Protein AF-A0A660QWW9-F1 (afdb_monomer)

pLDDT: mean 91.79, std 6.7, range [55.28, 98.75]

Sequence (348 aa):
MDPKKLPIYELRAELTEALETESRLIIEAPTGSGKSTQVPQIVLDCGVAGPGEVVVLQPRRLAARLLAKRVAFERGEPLGGEVGYQVRMESHVSKKTQIRYVTEGILLRQFLSDPELRGISTIIFDEFHERHIYGDITLARALRLQQTRPDLKIIVMSATLDAGPLRDYLAPCRELKSEGRMFPVDINYAPKRIDFRHHPVWEAAADAFEKSIESGAEGDVLVFMPGGYEISRTVEAIRARKCARAFAVMPLHGELSARDQDAAVGECEQRKVVVATNVAETSITIDGIRIVIDSGLARIARYDPNRGIDTLLVERVSRASADQRTGRAGRTAPGTCHRLWTEQEHVA

Radius of gyration: 20.84 Å; Cα contacts (8 Å, |Δi|>4): 696; chains: 1; bounding box: 52×52×55 Å

Solvent-accessible surface area (backbone atoms only — not comparable to full-atom values): 18621 Å² total; per-residue (Å²): 132,66,73,81,75,30,43,42,48,76,44,48,65,61,53,50,57,44,50,72,79,43,45,28,37,37,40,36,35,35,86,85,15,40,57,86,54,47,50,65,50,53,51,58,74,65,47,70,49,53,98,31,25,39,35,34,35,24,84,44,63,68,33,23,50,52,40,21,49,49,42,10,56,76,71,75,43,59,70,22,34,48,22,9,28,38,45,95,98,46,75,40,64,44,98,60,38,40,38,37,24,23,22,36,75,50,53,48,51,46,43,74,76,37,72,80,46,81,64,52,12,32,44,32,37,41,62,54,76,73,69,47,70,57,52,55,52,43,50,56,51,50,61,57,41,31,76,83,34,69,76,41,32,39,36,42,30,25,60,60,89,83,47,63,73,57,48,67,72,49,57,79,57,50,79,45,78,37,79,47,78,68,37,63,54,51,77,41,55,29,96,55,80,69,56,52,89,83,50,39,67,31,54,55,50,26,53,50,50,52,51,45,50,75,73,65,60,65,68,15,36,39,33,40,30,46,42,71,70,52,29,53,51,24,54,52,44,34,62,70,38,80,76,37,79,66,39,52,75,35,63,37,58,91,85,53,53,74,66,50,46,46,58,52,44,47,90,64,97,51,44,40,34,35,31,21,26,72,72,62,47,53,85,53,79,56,82,59,27,16,31,25,38,35,60,54,44,31,59,44,83,40,78,39,82,91,78,74,44,80,41,77,42,82,41,74,57,52,71,70,54,53,51,45,43,40,49,53,5,6,60,84,42,68,21,32,25,39,36,60,41,24,62,68,70,70,77,102

Foldseek 3Di:
DQLCPQLCVVCLVVLLVQLQPDQEEEEAAAFLSCCLQVVLVSVVVSCSLPQAAEEEEDQDPLLLQVSQCVNCVNVVHDEQACGYEDEVPDTRHDPRHRYYYYYLVVLVVVCVVPVLNPRHREYEYPQCVVVDPSSVVSVVSQLVSCVVVVRRHYYYYHHDPPCPVVPVVRPPYYYHYGYGDFAAAAEAEDPDFDDCVVQNLLLLLLVVVLVCVVVVHFWAEEEEDADDVSLVSNLVNNVPDPVCVQEDEAEAEDPDDSVSNCVLQDDDPGHYYYYYYCSPLHSGARPGAQEYEYAQWYFDWDQDPVVRDIDTDIDGDALVSVVSSSSNNGSPYHHYYYYHHHPVVSVD

Structure (mmCIF, N/CA/C/O backbone):
data_AF-A0A660QWW9-F1
#
_entry.id   AF-A0A660QWW9-F1
#
loop_
_atom_site.group_PDB
_atom_site.id
_atom_site.type_symbol
_atom_site.label_atom_id
_atom_site.label_alt_id
_atom_site.label_comp_id
_atom_site.label_asym_id
_atom_site.label_entity_id
_atom_site.label_seq_id
_atom_site.pdbx_PDB_ins_code
_atom_site.Cartn_x
_atom_site.Cartn_y
_atom_site.Cartn_z
_atom_site.occupancy
_atom_site.B_iso_or_equiv
_atom_site.auth_seq_id
_atom_site.auth_comp_id
_atom_site.auth_asym_id
_atom_site.auth_atom_id
_atom_site.pdbx_PDB_model_num
ATOM 1 N N . MET A 1 1 ? -3.306 16.025 -4.663 1.00 59.47 1 MET A N 1
ATOM 2 C CA . MET A 1 1 ? -4.653 15.648 -5.149 1.00 59.47 1 MET A CA 1
ATOM 3 C C . MET A 1 1 ? -5.679 16.021 -4.083 1.00 59.47 1 MET A C 1
ATOM 5 O O . MET A 1 1 ? -5.361 15.881 -2.909 1.00 59.47 1 MET A O 1
ATOM 9 N N . ASP A 1 2 ? -6.841 16.547 -4.479 1.00 75.00 2 ASP A N 1
ATOM 10 C CA . ASP A 1 2 ? -7.954 16.866 -3.568 1.00 75.00 2 ASP A CA 1
ATOM 11 C C . ASP A 1 2 ? -8.563 15.557 -3.022 1.00 75.00 2 ASP A C 1
ATOM 13 O O . ASP A 1 2 ? -9.009 14.746 -3.841 1.00 75.00 2 ASP A O 1
ATOM 17 N N . PRO A 1 3 ? -8.581 15.322 -1.692 1.00 77.25 3 PRO A N 1
ATOM 18 C CA . PRO A 1 3 ? -9.119 14.096 -1.096 1.00 77.25 3 PRO A CA 1
ATOM 19 C C . PRO A 1 3 ? -10.562 13.784 -1.518 1.00 77.25 3 PRO A C 1
ATOM 21 O O . PRO A 1 3 ? -10.928 12.618 -1.645 1.00 77.25 3 PRO A O 1
ATOM 24 N N . LYS A 1 4 ? -11.359 14.814 -1.839 1.00 79.31 4 LYS A N 1
ATOM 25 C CA . LYS A 1 4 ? -12.754 14.664 -2.288 1.00 79.31 4 LYS A CA 1
ATOM 26 C C . LYS A 1 4 ? -12.899 14.068 -3.688 1.00 79.31 4 LYS A C 1
ATOM 28 O O . LYS A 1 4 ? -13.994 13.672 -4.068 1.00 79.31 4 LYS A O 1
ATOM 33 N N . LYS A 1 5 ? -11.817 14.029 -4.471 1.00 82.69 5 LYS A N 1
ATOM 34 C CA . LYS A 1 5 ? -11.799 13.446 -5.823 1.00 82.69 5 LYS A CA 1
ATOM 35 C C . LYS A 1 5 ? -11.414 11.967 -5.831 1.00 82.69 5 LYS A C 1
ATOM 37 O O . LYS A 1 5 ? -11.389 11.361 -6.900 1.00 82.69 5 LYS A O 1
ATOM 42 N N . LEU A 1 6 ? -11.067 11.401 -4.674 1.00 83.31 6 LEU A N 1
ATOM 43 C CA . LEU A 1 6 ? -10.732 9.987 -4.558 1.00 83.31 6 LEU A CA 1
ATOM 44 C C . LEU A 1 6 ? -12.009 9.134 -4.664 1.00 83.31 6 LEU A C 1
ATOM 46 O O . LEU A 1 6 ? -13.009 9.502 -4.048 1.00 83.31 6 LEU A O 1
ATOM 50 N N . PRO A 1 7 ? -11.984 7.987 -5.374 1.00 84.69 7 PRO A N 1
ATOM 51 C CA . PRO A 1 7 ? -13.167 7.140 -5.565 1.00 84.69 7 PRO A CA 1
ATOM 52 C C . PRO A 1 7 ? -13.867 6.740 -4.265 1.00 84.69 7 PRO A C 1
ATOM 54 O O . PRO A 1 7 ? -15.090 6.718 -4.194 1.00 84.69 7 PRO A O 1
ATOM 57 N N . ILE A 1 8 ? -13.104 6.490 -3.196 1.00 88.88 8 ILE A N 1
ATOM 58 C CA . ILE A 1 8 ? -13.685 6.097 -1.909 1.00 88.88 8 ILE A CA 1
ATOM 59 C C . ILE A 1 8 ? -14.550 7.200 -1.280 1.00 88.88 8 ILE A C 1
ATOM 61 O O . ILE A 1 8 ? -15.403 6.914 -0.447 1.00 88.88 8 ILE A O 1
ATOM 65 N N . TYR A 1 9 ? -14.337 8.465 -1.654 1.00 87.56 9 TYR A N 1
ATOM 66 C CA . TYR A 1 9 ? -15.093 9.582 -1.097 1.00 87.56 9 TYR A CA 1
ATOM 67 C C . TYR A 1 9 ? -16.559 9.559 -1.547 1.00 87.56 9 TYR A C 1
ATOM 69 O O . TYR A 1 9 ? -17.425 10.066 -0.836 1.00 87.56 9 TYR A O 1
ATOM 77 N N . GLU A 1 10 ? -16.853 8.916 -2.683 1.00 88.56 10 GLU A N 1
ATOM 78 C CA . GLU A 1 10 ? -18.219 8.686 -3.168 1.00 88.56 10 GLU A CA 1
ATOM 79 C C . GLU A 1 10 ? -19.025 7.824 -2.174 1.00 88.56 10 GLU A C 1
ATOM 81 O O . GLU A 1 10 ? -20.223 8.039 -2.008 1.00 88.56 10 GLU A O 1
ATOM 86 N N . LEU A 1 11 ? -18.357 6.943 -1.414 1.00 90.12 11 LEU A N 1
ATOM 87 C CA . LEU A 1 11 ? -18.978 6.121 -0.368 1.00 90.12 11 LEU A CA 1
ATOM 88 C C . LEU A 1 11 ? -19.214 6.854 0.954 1.00 90.12 11 LEU A C 1
ATOM 90 O O . LEU A 1 11 ? -19.734 6.249 1.885 1.00 90.12 11 LEU A O 1
ATOM 94 N N . ARG A 1 12 ? -18.836 8.132 1.090 1.00 92.31 12 ARG A N 1
ATOM 95 C CA . ARG A 1 12 ? -18.900 8.832 2.383 1.00 92.31 12 ARG A CA 1
ATOM 96 C C . ARG A 1 12 ? -20.292 8.770 3.017 1.00 92.31 12 ARG A C 1
ATOM 98 O O . ARG A 1 12 ? -20.388 8.464 4.199 1.00 92.31 12 ARG A O 1
ATOM 105 N N . ALA A 1 13 ? -21.337 9.068 2.245 1.00 92.25 13 ALA A N 1
ATOM 106 C CA . ALA A 1 13 ? -22.708 9.089 2.752 1.00 92.25 13 ALA A CA 1
ATOM 107 C C . ALA A 1 13 ? -23.178 7.689 3.175 1.00 92.25 13 ALA A C 1
ATOM 109 O O . ALA A 1 13 ? -23.652 7.521 4.295 1.00 92.25 13 ALA A O 1
ATOM 110 N N . GLU A 1 14 ? -22.965 6.685 2.319 1.00 94.06 14 GLU A N 1
ATOM 111 C CA . GLU A 1 14 ? -23.357 5.300 2.603 1.00 94.06 14 GLU A CA 1
ATOM 112 C C . GLU A 1 14 ? -22.574 4.716 3.789 1.00 94.06 14 GLU A C 1
ATOM 114 O O . GLU A 1 14 ? -23.137 4.019 4.628 1.00 94.06 14 GLU A O 1
ATOM 119 N N . LEU A 1 15 ? -21.283 5.046 3.914 1.00 94.19 15 LEU A N 1
ATOM 120 C CA . LEU A 1 15 ? -20.461 4.649 5.055 1.00 94.19 15 LEU A CA 1
ATOM 121 C C . LEU A 1 15 ? -20.978 5.260 6.361 1.00 94.19 15 LEU A C 1
ATOM 123 O O . LEU A 1 15 ? -21.028 4.563 7.370 1.00 94.19 15 LEU A O 1
ATOM 127 N N . THR A 1 16 ? -21.362 6.539 6.359 1.00 93.12 16 THR A N 1
ATOM 128 C CA . THR A 1 16 ? -21.941 7.183 7.546 1.00 93.12 16 THR A CA 1
ATOM 129 C C . THR A 1 16 ? -23.260 6.524 7.952 1.00 93.12 16 THR A C 1
ATOM 131 O O . THR A 1 16 ? -23.388 6.123 9.104 1.00 93.12 16 THR A O 1
ATOM 134 N N . GLU A 1 17 ? -24.186 6.321 7.013 1.00 93.69 17 GLU A N 1
ATOM 135 C CA . GLU A 1 17 ? -25.472 5.650 7.272 1.00 93.69 17 GLU A CA 1
ATOM 136 C C . GLU A 1 17 ? -25.280 4.221 7.809 1.00 93.69 17 GLU A C 1
ATOM 138 O O . GLU A 1 17 ? -25.905 3.800 8.788 1.00 93.69 17 GLU A O 1
ATOM 143 N N . ALA A 1 18 ? -24.364 3.468 7.202 1.00 93.81 18 ALA A N 1
ATOM 144 C CA . ALA A 1 18 ? -24.076 2.109 7.626 1.00 93.81 18 ALA A CA 1
ATOM 145 C C . ALA A 1 18 ? -23.430 2.062 9.021 1.00 93.81 18 ALA A C 1
ATOM 147 O O . ALA A 1 18 ? -23.720 1.158 9.797 1.00 93.81 18 ALA A O 1
ATOM 148 N N . LEU A 1 19 ? -22.593 3.037 9.387 1.00 92.06 19 LEU A N 1
ATOM 149 C CA . LEU A 1 19 ? -22.014 3.112 10.732 1.00 92.06 19 LEU A CA 1
ATOM 150 C C . LEU A 1 19 ? -23.059 3.412 11.812 1.00 92.06 19 LEU A C 1
ATOM 152 O O . LEU A 1 19 ? -22.862 3.007 12.959 1.00 92.06 19 LEU A O 1
ATOM 156 N N . GLU A 1 20 ? -24.151 4.105 11.489 1.00 90.62 20 GLU A N 1
ATOM 157 C CA . GLU A 1 20 ? -25.220 4.410 12.454 1.00 90.62 20 GLU A CA 1
ATOM 158 C C . GLU A 1 20 ? -26.011 3.162 12.842 1.00 90.62 20 GLU A C 1
ATOM 160 O O . GLU A 1 20 ? -26.390 2.993 14.002 1.00 90.62 20 GLU A O 1
ATOM 165 N N . THR A 1 21 ? -26.216 2.264 11.882 1.00 89.56 21 THR A N 1
ATOM 166 C CA . THR A 1 21 ? -27.105 1.105 12.022 1.00 89.56 21 THR A CA 1
ATOM 167 C C . THR A 1 21 ? -26.357 -0.197 12.281 1.00 89.56 21 THR A C 1
ATOM 169 O O . THR A 1 21 ? -26.853 -1.058 13.006 1.00 89.56 21 THR A O 1
ATOM 172 N N . GLU A 1 22 ? -25.136 -0.327 11.765 1.00 93.19 22 GLU A N 1
ATOM 173 C CA . GLU A 1 22 ? -24.368 -1.567 11.781 1.00 93.19 22 GLU A CA 1
ATOM 174 C C . GLU A 1 22 ? -23.070 -1.416 12.572 1.00 93.19 22 GLU A C 1
ATOM 176 O O . GLU A 1 22 ? -22.450 -0.352 12.658 1.00 93.19 22 GLU A O 1
ATOM 181 N N . SER A 1 23 ? -22.632 -2.510 13.188 1.00 94.00 23 SER A N 1
ATOM 182 C CA . SER A 1 23 ? -21.386 -2.557 13.960 1.00 94.00 23 SER A CA 1
ATOM 183 C C . SER A 1 23 ? -20.234 -3.216 13.197 1.00 94.00 23 SER A C 1
ATOM 185 O O . SER A 1 23 ? -19.088 -3.180 13.654 1.00 94.00 23 SER A O 1
ATOM 187 N N . ARG A 1 24 ? -20.519 -3.803 12.028 1.00 96.44 24 ARG A N 1
ATOM 188 C CA . ARG A 1 24 ? -19.552 -4.508 11.183 1.00 96.44 24 ARG A CA 1
ATOM 189 C C . ARG A 1 24 ? -19.717 -4.109 9.729 1.00 96.44 24 ARG A C 1
ATOM 191 O O . ARG A 1 24 ? -20.801 -4.259 9.165 1.00 96.44 24 ARG A O 1
ATOM 198 N N . LEU A 1 25 ? -18.625 -3.669 9.115 1.00 95.88 25 LEU A N 1
ATOM 199 C CA . LEU A 1 25 ? -18.596 -3.301 7.706 1.00 95.88 25 LEU A CA 1
ATOM 200 C C . LEU A 1 25 ? -17.470 -4.007 6.961 1.00 95.88 25 LEU A C 1
ATOM 202 O O . LEU A 1 25 ? -16.369 -4.180 7.486 1.00 95.88 25 LEU A O 1
ATOM 206 N N . ILE A 1 26 ? -17.740 -4.346 5.707 1.00 95.38 26 ILE A N 1
ATOM 207 C CA . ILE A 1 26 ? -16.739 -4.725 4.715 1.00 95.38 26 ILE A CA 1
ATOM 208 C C . ILE A 1 26 ? -16.692 -3.610 3.681 1.00 95.38 26 ILE A C 1
ATOM 210 O O . ILE A 1 26 ? -17.717 -3.270 3.098 1.00 95.38 26 ILE A O 1
ATOM 214 N N . ILE A 1 27 ? -15.509 -3.045 3.456 1.00 94.00 27 ILE A N 1
ATOM 215 C CA . ILE A 1 27 ? -15.286 -2.051 2.408 1.00 94.00 27 ILE A CA 1
ATOM 216 C C . ILE A 1 27 ? -14.373 -2.661 1.361 1.00 94.00 27 ILE A C 1
ATOM 218 O O . ILE A 1 27 ? -13.195 -2.938 1.608 1.00 94.00 27 ILE A O 1
ATOM 222 N N . GLU A 1 28 ? -14.921 -2.835 0.173 1.00 90.31 28 GLU A N 1
ATOM 223 C CA . GLU A 1 28 ? -14.192 -3.331 -0.973 1.00 90.31 28 GLU A CA 1
ATOM 224 C C . GLU A 1 28 ? -13.835 -2.173 -1.904 1.00 90.31 28 GLU A C 1
ATOM 226 O O . GLU A 1 28 ? -14.707 -1.468 -2.414 1.00 90.31 28 GLU A O 1
ATOM 231 N N . ALA A 1 29 ? -12.540 -1.937 -2.097 1.00 86.62 29 ALA A N 1
ATOM 232 C CA . ALA A 1 29 ? -12.071 -0.889 -2.990 1.00 86.62 29 ALA A CA 1
ATOM 233 C C . ALA A 1 29 ? -10.650 -1.191 -3.482 1.00 86.62 29 ALA A C 1
ATOM 235 O O . ALA A 1 29 ? -9.767 -1.504 -2.671 1.00 86.62 29 ALA A O 1
ATOM 236 N N . PRO A 1 30 ? -10.360 -1.032 -4.784 1.00 79.38 30 PRO A N 1
ATOM 237 C CA . PRO A 1 30 ? -9.041 -1.332 -5.324 1.00 79.38 30 PRO A CA 1
ATOM 238 C C . PRO A 1 30 ? -7.976 -0.404 -4.732 1.00 79.38 30 PRO A C 1
ATOM 240 O O . PRO A 1 30 ? -8.253 0.667 -4.177 1.00 79.38 30 PRO A O 1
ATOM 243 N N . THR A 1 31 ? -6.713 -0.811 -4.837 1.00 78.12 31 THR A N 1
ATOM 244 C CA . THR A 1 31 ? -5.603 0.026 -4.366 1.00 78.12 31 THR A CA 1
ATOM 245 C C . THR A 1 31 ? -5.571 1.374 -5.095 1.00 78.12 31 THR A C 1
ATOM 247 O O . THR A 1 31 ? -5.885 1.457 -6.277 1.00 78.12 31 THR A O 1
ATOM 250 N N . GLY A 1 32 ? -5.207 2.447 -4.389 1.00 77.44 32 GLY A N 1
ATOM 251 C CA . GLY A 1 32 ? -5.251 3.809 -4.942 1.00 77.44 32 GLY A CA 1
ATOM 252 C C . GLY A 1 32 ? -6.622 4.498 -4.865 1.00 77.44 32 GLY A C 1
ATOM 253 O O . GLY A 1 32 ? -6.686 5.703 -5.064 1.00 77.44 32 GLY A O 1
ATOM 254 N N . SER A 1 33 ? -7.692 3.793 -4.474 1.00 83.69 33 SER A N 1
ATOM 255 C CA . SER A 1 33 ? -9.027 4.381 -4.235 1.00 83.69 33 SER A CA 1
ATOM 256 C C . SER A 1 33 ? -9.083 5.398 -3.090 1.00 83.69 33 SER A C 1
ATOM 258 O O . SER A 1 33 ? -10.038 6.164 -3.003 1.00 83.69 33 SER A O 1
ATOM 260 N N . GLY A 1 34 ? -8.081 5.398 -2.204 1.00 88.06 34 GLY A N 1
ATOM 261 C CA . GLY A 1 34 ? -8.029 6.246 -1.012 1.00 88.06 34 GLY A CA 1
ATOM 262 C C . GLY A 1 34 ? -8.531 5.585 0.273 1.00 88.06 34 GLY A C 1
ATOM 263 O O . GLY A 1 34 ? -8.574 6.260 1.296 1.00 88.06 34 GLY A O 1
ATOM 264 N N . LYS A 1 35 ? -8.889 4.290 0.269 1.00 91.44 35 LYS A N 1
ATOM 265 C CA . LYS A 1 35 ? -9.480 3.604 1.440 1.00 91.44 35 LYS A CA 1
ATOM 266 C C . LYS A 1 35 ? -8.708 3.815 2.749 1.00 91.44 35 LYS A C 1
ATOM 268 O O . LYS A 1 35 ? -9.265 4.278 3.738 1.00 91.44 35 LYS A O 1
ATOM 273 N N . SER A 1 36 ? -7.397 3.602 2.711 1.00 93.56 36 SER A N 1
ATOM 274 C CA . SER A 1 36 ? -6.513 3.668 3.876 1.00 93.56 36 SER A CA 1
ATOM 275 C C . SER A 1 36 ? -6.304 5.085 4.419 1.00 93.56 36 SER A C 1
ATOM 277 O O . SER A 1 36 ? -5.877 5.238 5.563 1.00 93.56 36 SER A O 1
ATOM 279 N N . THR A 1 37 ? -6.577 6.121 3.615 1.00 94.12 37 THR A N 1
ATOM 280 C CA . THR A 1 37 ? -6.472 7.526 4.037 1.00 94.12 37 THR A CA 1
ATOM 281 C C . THR A 1 37 ? -7.829 8.108 4.413 1.00 94.12 37 THR A C 1
ATOM 283 O O . THR A 1 37 ? -7.932 8.754 5.449 1.00 94.12 37 THR A O 1
ATOM 286 N N . GLN A 1 38 ? -8.877 7.878 3.619 1.00 95.00 38 GLN A N 1
ATOM 287 C CA . GLN A 1 38 ? -10.162 8.563 3.794 1.00 95.00 38 GLN A CA 1
ATOM 288 C C . GLN A 1 38 ? -11.114 7.853 4.753 1.00 95.00 38 GLN A C 1
ATOM 290 O O . GLN A 1 38 ? -11.789 8.535 5.514 1.00 95.00 38 GLN A O 1
ATOM 295 N N . VAL A 1 39 ? -11.173 6.514 4.770 1.00 96.00 39 VAL A N 1
ATOM 296 C CA . VAL A 1 39 ? -12.121 5.792 5.643 1.00 96.00 39 VAL A CA 1
ATOM 297 C C . VAL A 1 39 ? -11.915 6.150 7.121 1.00 96.00 39 VAL A C 1
ATOM 299 O O . VAL A 1 39 ? -12.900 6.509 7.762 1.00 96.00 39 VAL A O 1
ATOM 302 N N . PRO A 1 40 ? -10.683 6.164 7.676 1.00 96.38 40 PRO A N 1
ATOM 303 C CA . PRO A 1 40 ? -10.479 6.554 9.073 1.00 96.38 40 PRO A CA 1
ATOM 304 C C . PRO A 1 40 ? -10.925 7.992 9.369 1.00 96.38 40 PRO A C 1
ATOM 306 O O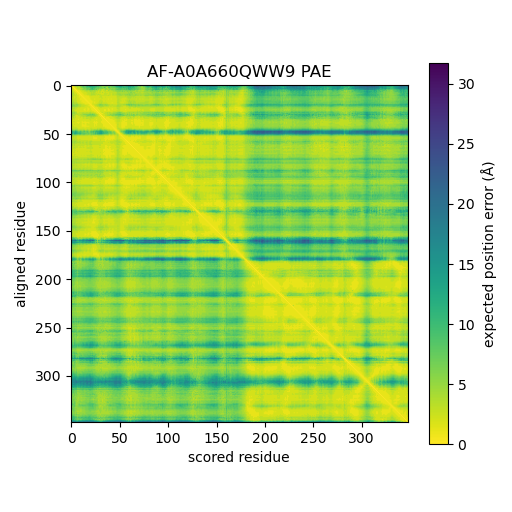 . PRO A 1 40 ? -11.461 8.256 10.441 1.00 96.38 40 PRO A O 1
ATOM 309 N N . GLN A 1 41 ? -10.740 8.908 8.410 1.00 95.88 41 GLN A N 1
ATOM 310 C CA . GLN A 1 41 ? -11.175 10.303 8.531 1.00 95.88 41 GLN A CA 1
ATOM 311 C C . GLN A 1 41 ? -12.701 10.412 8.512 1.00 95.88 41 GLN A C 1
ATOM 313 O O . GLN A 1 41 ? -13.268 11.058 9.380 1.00 95.88 41 GLN A O 1
ATOM 318 N N . ILE A 1 42 ? -13.374 9.724 7.584 1.00 94.94 42 ILE A N 1
ATOM 319 C CA . ILE A 1 42 ? -14.842 9.704 7.501 1.00 94.94 42 ILE A CA 1
ATOM 320 C C . ILE A 1 42 ? -15.450 9.137 8.790 1.00 94.94 42 ILE A C 1
ATOM 322 O O . ILE A 1 42 ? -16.406 9.706 9.314 1.00 94.94 42 ILE A O 1
ATOM 326 N N . VAL A 1 43 ? -14.881 8.046 9.313 1.00 95.12 43 VAL A N 1
ATOM 327 C CA . VAL A 1 43 ? -15.315 7.427 10.575 1.00 95.12 43 VAL A CA 1
ATOM 328 C C . VAL A 1 43 ? -15.173 8.404 11.740 1.00 95.12 43 VAL A C 1
ATOM 330 O O . VAL A 1 43 ? -16.110 8.547 12.520 1.00 95.12 43 VAL A O 1
ATOM 333 N N . LEU A 1 44 ? -14.034 9.096 11.851 1.00 94.44 44 LEU A N 1
ATOM 334 C CA . LEU A 1 44 ? -13.833 10.088 12.906 1.00 94.44 44 LEU A CA 1
ATOM 335 C C . LEU A 1 44 ? -14.811 11.266 12.761 1.00 94.44 44 LEU A C 1
ATOM 337 O O . LEU A 1 44 ? -15.483 11.635 13.721 1.00 94.44 44 LEU A O 1
ATOM 341 N N . ASP A 1 45 ? -14.922 11.828 11.558 1.00 93.44 45 ASP A N 1
ATOM 342 C CA . ASP A 1 45 ? -15.680 13.055 11.295 1.00 93.44 45 ASP A CA 1
ATOM 343 C C . ASP A 1 45 ? -17.199 12.857 11.414 1.00 93.44 45 ASP A C 1
ATOM 345 O O . ASP A 1 45 ? -17.920 13.809 11.715 1.00 93.44 45 ASP A O 1
ATOM 349 N N . CYS A 1 46 ? -17.711 11.644 11.175 1.00 90.12 46 CYS A N 1
ATOM 350 C CA . CYS A 1 46 ? -19.137 11.359 11.345 1.00 90.12 46 CYS A CA 1
ATOM 351 C C . CYS A 1 46 ? -19.562 11.270 12.819 1.00 90.12 46 CYS A C 1
ATOM 353 O O . CYS A 1 46 ? -20.749 11.361 13.114 1.00 90.12 46 CYS A O 1
ATOM 355 N N . GLY A 1 47 ? -18.619 11.091 13.752 1.00 85.69 47 GLY A N 1
ATOM 356 C CA . GLY A 1 47 ? -18.882 11.073 15.196 1.00 85.69 47 GLY A CA 1
ATOM 357 C C . GLY A 1 47 ? -19.679 9.867 15.709 1.00 85.69 47 GLY A C 1
ATOM 358 O O . GLY A 1 47 ? -19.845 9.717 16.919 1.00 85.69 47 GLY A O 1
ATOM 359 N N . VAL A 1 48 ? -20.132 8.975 14.825 1.00 76.06 48 VAL A N 1
ATOM 360 C CA . VAL A 1 48 ? -20.974 7.813 15.158 1.00 76.06 48 VAL A CA 1
ATOM 361 C C . VAL A 1 48 ? -20.256 6.816 16.076 1.00 76.06 48 VAL A C 1
ATOM 363 O O . VAL A 1 48 ? -20.885 6.108 16.858 1.00 76.06 48 VAL A O 1
ATOM 366 N N . ALA A 1 49 ? -18.925 6.789 16.029 1.00 67.50 49 ALA A N 1
ATOM 367 C CA . ALA A 1 49 ? -18.101 5.952 16.891 1.00 67.50 49 ALA A CA 1
ATOM 368 C C . ALA A 1 49 ? -17.934 6.522 18.326 1.00 67.50 49 ALA A C 1
ATOM 370 O O . ALA A 1 49 ? -17.331 5.887 19.188 1.00 67.50 49 ALA A O 1
ATOM 371 N N . GLY A 1 50 ? -18.477 7.706 18.632 1.00 77.25 50 GLY A N 1
ATOM 372 C CA . GLY A 1 50 ? -18.327 8.336 19.946 1.00 77.25 50 GLY A CA 1
ATOM 373 C C . GLY A 1 50 ? -16.895 8.833 20.224 1.00 77.25 50 GLY A C 1
ATOM 374 O O . GLY A 1 50 ? -16.113 9.016 19.296 1.00 77.25 50 GLY A O 1
ATOM 375 N N . PRO A 1 51 ? -16.521 9.074 21.498 1.00 80.19 51 PRO A N 1
ATOM 376 C CA . PRO A 1 51 ? -15.279 9.772 21.861 1.00 80.19 51 PRO A CA 1
ATOM 377 C C . PRO A 1 51 ? -14.007 8.900 21.821 1.00 80.19 51 PRO A C 1
ATOM 379 O O . PRO A 1 51 ? -12.963 9.319 22.320 1.00 80.19 51 PRO A O 1
ATOM 382 N N . GLY A 1 52 ? -14.093 7.663 21.325 1.00 90.00 52 GLY A N 1
ATOM 383 C CA . GLY A 1 52 ? -12.964 6.732 21.305 1.00 90.00 52 GLY A CA 1
ATOM 384 C C . GLY A 1 52 ? -12.104 6.847 20.046 1.00 90.00 52 GLY A C 1
ATOM 385 O O . GLY A 1 52 ? -12.581 7.255 18.990 1.00 90.00 52 GLY A O 1
ATOM 386 N N . GLU A 1 53 ? -10.853 6.403 20.144 1.00 95.75 53 GLU A N 1
ATOM 387 C CA . GLU A 1 53 ? -9.905 6.341 19.032 1.00 95.75 53 GLU A CA 1
ATOM 388 C C . GLU A 1 53 ? -10.383 5.406 17.906 1.00 95.75 53 GLU A C 1
ATOM 390 O O . GLU A 1 53 ? -10.873 4.296 18.149 1.00 95.75 53 GLU A O 1
ATOM 395 N N . VAL A 1 54 ? -10.128 5.826 16.667 1.00 97.69 54 VAL A N 1
ATOM 396 C CA . VAL A 1 54 ? -10.163 5.007 15.456 1.00 97.69 54 VAL A CA 1
ATOM 397 C C . VAL A 1 54 ? -8.779 4.396 15.251 1.00 97.69 54 VAL A C 1
ATOM 399 O O . VAL A 1 54 ? -7.812 5.082 14.905 1.00 97.69 54 VAL A O 1
ATOM 402 N N . VAL A 1 55 ? -8.670 3.086 15.455 1.00 97.88 55 VAL A N 1
ATOM 403 C CA . VAL A 1 55 ? -7.416 2.350 15.281 1.00 97.88 55 VAL A CA 1
ATOM 404 C C . VAL A 1 55 ? -7.410 1.652 13.932 1.00 97.88 55 VAL A C 1
ATOM 406 O O . VAL A 1 55 ? -8.285 0.843 13.640 1.00 97.88 55 VAL A O 1
ATOM 409 N N . VAL A 1 56 ? -6.393 1.926 13.121 1.00 98.00 56 VAL A N 1
ATOM 410 C CA . VAL A 1 56 ? -6.206 1.305 11.806 1.00 98.00 56 VAL A CA 1
ATOM 411 C C . VAL A 1 56 ? -5.069 0.300 11.889 1.00 98.00 56 VAL A C 1
ATOM 413 O O . VAL A 1 56 ? -3.904 0.677 12.012 1.00 98.00 56 VAL A O 1
ATOM 416 N N . LEU A 1 57 ? -5.395 -0.984 11.823 1.00 96.50 57 LEU A N 1
ATOM 417 C CA . LEU A 1 57 ? -4.425 -2.059 11.696 1.00 96.50 57 LEU A CA 1
ATOM 418 C C . LEU A 1 57 ? -3.952 -2.128 10.243 1.00 96.50 57 LEU A C 1
ATOM 420 O O . LEU A 1 57 ? -4.744 -2.329 9.328 1.00 96.50 57 LEU A O 1
ATOM 424 N N . GLN A 1 58 ? -2.649 -1.961 10.052 1.00 94.56 58 GLN A N 1
ATOM 425 C CA . GLN A 1 58 ? -1.981 -1.992 8.759 1.00 94.56 58 GLN A CA 1
ATOM 426 C C . GLN A 1 58 ? -0.814 -2.997 8.839 1.00 94.56 58 GLN A C 1
ATOM 428 O O . GLN A 1 58 ? 0.087 -2.803 9.667 1.00 94.56 58 GLN A O 1
ATOM 433 N N . PRO A 1 59 ? -0.793 -4.070 8.019 1.00 89.25 59 PRO A N 1
ATOM 434 C CA . PRO A 1 59 ? 0.219 -5.131 8.107 1.00 89.25 59 PRO A CA 1
ATOM 435 C C . PRO A 1 59 ? 1.657 -4.625 7.954 1.00 89.25 59 PRO A C 1
ATOM 437 O O . PRO A 1 59 ? 2.599 -5.187 8.518 1.00 89.25 59 PRO A O 1
ATOM 440 N N . ARG A 1 60 ? 1.854 -3.523 7.222 1.00 88.75 60 ARG A N 1
ATOM 441 C CA . ARG A 1 60 ? 3.186 -3.031 6.856 1.00 88.75 60 ARG A CA 1
ATOM 442 C C . ARG A 1 60 ? 3.577 -1.795 7.653 1.00 88.75 60 ARG A C 1
ATOM 444 O O . ARG A 1 60 ? 2.942 -0.748 7.556 1.00 88.75 60 ARG A O 1
ATOM 451 N N . ARG A 1 61 ? 4.720 -1.871 8.349 1.00 91.12 61 ARG A N 1
ATOM 452 C CA . ARG A 1 61 ? 5.293 -0.749 9.123 1.00 91.12 61 ARG A CA 1
ATOM 453 C C . ARG A 1 61 ? 5.424 0.534 8.299 1.00 91.12 61 ARG A C 1
ATOM 455 O O . ARG A 1 61 ? 5.026 1.600 8.759 1.00 91.12 61 ARG A O 1
ATOM 462 N N . LEU A 1 62 ? 5.997 0.426 7.098 1.00 91.00 62 LEU A N 1
ATOM 463 C CA . LEU A 1 62 ? 6.213 1.578 6.223 1.00 91.00 62 LEU A CA 1
ATOM 464 C C . LEU A 1 62 ? 4.880 2.217 5.808 1.00 91.00 62 LEU A C 1
ATOM 466 O O . LEU A 1 62 ? 4.744 3.433 5.885 1.00 91.00 62 LEU A O 1
ATOM 470 N N . ALA A 1 63 ? 3.884 1.402 5.451 1.00 91.69 63 ALA A N 1
ATOM 471 C CA . ALA A 1 63 ? 2.556 1.894 5.100 1.00 91.69 63 ALA A CA 1
ATOM 472 C C . ALA A 1 63 ? 1.885 2.601 6.284 1.00 91.69 63 ALA A C 1
ATOM 474 O O . ALA A 1 63 ? 1.429 3.724 6.120 1.00 91.69 63 ALA A O 1
ATOM 475 N N . ALA A 1 64 ? 1.903 2.018 7.489 1.00 94.81 64 ALA A N 1
ATOM 476 C CA . ALA A 1 64 ? 1.326 2.643 8.684 1.00 94.81 64 ALA A CA 1
ATOM 477 C C . ALA A 1 64 ? 1.904 4.049 8.943 1.00 94.81 64 ALA A C 1
ATOM 479 O O . ALA A 1 64 ? 1.161 4.999 9.185 1.00 94.81 64 ALA A O 1
ATOM 480 N N . ARG A 1 65 ? 3.231 4.192 8.829 1.00 94.44 65 ARG A N 1
ATOM 481 C CA . ARG A 1 65 ? 3.936 5.467 9.023 1.00 94.44 65 ARG A CA 1
ATOM 482 C C . ARG A 1 65 ? 3.588 6.494 7.942 1.00 94.44 65 ARG A C 1
ATOM 484 O O . ARG A 1 65 ? 3.291 7.645 8.260 1.00 94.44 65 ARG A O 1
ATOM 491 N N . LEU A 1 66 ? 3.602 6.083 6.673 1.00 93.00 66 LEU A N 1
ATOM 492 C CA . LEU A 1 66 ? 3.292 6.965 5.545 1.00 93.00 66 LEU A CA 1
ATOM 493 C C . LEU A 1 66 ? 1.820 7.388 5.523 1.00 93.00 66 LEU A C 1
ATOM 495 O O . LEU A 1 66 ? 1.536 8.554 5.263 1.00 93.00 66 LEU A O 1
ATOM 499 N N . LEU A 1 67 ? 0.898 6.478 5.842 1.00 95.12 67 LEU A N 1
ATOM 500 C CA . LEU A 1 67 ? -0.532 6.769 5.940 1.00 95.12 67 LEU A CA 1
ATOM 501 C C . LEU A 1 67 ? -0.812 7.770 7.060 1.00 95.12 67 LEU A C 1
ATOM 503 O O . LEU A 1 67 ? -1.465 8.777 6.808 1.00 95.12 67 LEU A O 1
ATOM 507 N N . ALA A 1 68 ? -0.247 7.567 8.253 1.00 96.62 68 ALA A N 1
ATOM 508 C CA . ALA A 1 68 ? -0.398 8.517 9.351 1.00 96.62 68 ALA A CA 1
ATOM 509 C C . ALA A 1 68 ? 0.163 9.900 8.998 1.00 96.62 68 ALA A C 1
ATOM 511 O O . ALA A 1 68 ? -0.496 10.909 9.231 1.00 96.62 68 ALA A O 1
ATOM 512 N N . LYS A 1 69 ? 1.352 9.959 8.380 1.00 94.50 69 LYS A N 1
ATOM 513 C CA . LYS A 1 69 ? 1.954 11.216 7.906 1.00 94.50 69 LYS A CA 1
ATOM 514 C C . LYS A 1 69 ? 1.074 11.908 6.863 1.00 94.50 69 LYS A C 1
ATOM 516 O O . LYS A 1 69 ? 0.893 13.121 6.926 1.00 94.50 69 LYS A O 1
ATOM 521 N N . ARG A 1 70 ? 0.518 11.142 5.920 1.00 92.56 70 ARG A N 1
ATOM 522 C CA . ARG A 1 70 ? -0.363 11.654 4.868 1.00 92.56 70 ARG A CA 1
ATOM 523 C C . ARG A 1 70 ? -1.675 12.188 5.436 1.00 92.56 70 ARG A C 1
ATOM 525 O O . ARG A 1 70 ? -2.074 13.282 5.063 1.00 92.56 70 ARG A O 1
ATOM 532 N N . VAL A 1 71 ? -2.317 11.449 6.336 1.00 95.88 71 VAL A N 1
ATOM 533 C CA . VAL A 1 71 ? -3.591 11.856 6.943 1.00 95.88 71 VAL A CA 1
ATOM 534 C C . VAL A 1 71 ? -3.403 13.036 7.895 1.00 95.88 71 VAL A C 1
ATOM 536 O O . VAL A 1 71 ? -4.208 13.956 7.864 1.00 95.88 71 VAL A O 1
ATOM 539 N N . ALA A 1 72 ? -2.304 13.092 8.654 1.00 96.31 72 ALA A N 1
ATOM 540 C CA . ALA A 1 72 ? -1.953 14.279 9.439 1.00 96.31 72 ALA A CA 1
ATOM 541 C C . ALA A 1 72 ? -1.836 15.529 8.546 1.00 96.31 72 ALA A C 1
ATOM 543 O O . ALA A 1 72 ? -2.442 16.559 8.831 1.00 96.31 72 ALA A O 1
ATOM 544 N N . PHE A 1 73 ? -1.131 15.405 7.414 1.00 94.25 73 PHE A N 1
ATOM 545 C CA . PHE A 1 73 ? -1.014 16.479 6.426 1.00 94.25 73 PHE A CA 1
ATOM 546 C C . PHE A 1 73 ? -2.371 16.891 5.832 1.00 94.25 73 PHE A C 1
ATOM 548 O O . PHE A 1 73 ? -2.654 18.081 5.749 1.00 94.25 73 PHE A O 1
ATOM 555 N N . GLU A 1 74 ? -3.221 15.933 5.444 1.00 94.31 74 GLU A N 1
ATOM 556 C CA . GLU A 1 74 ? -4.562 16.217 4.905 1.00 94.31 74 GLU A CA 1
ATOM 557 C C . GLU A 1 74 ? -5.473 16.923 5.918 1.00 94.31 74 GLU A C 1
ATOM 559 O O . GLU A 1 74 ? -6.279 17.764 5.520 1.00 94.31 74 GLU A O 1
ATOM 564 N N . ARG A 1 75 ? -5.307 16.635 7.214 1.00 94.31 75 ARG A N 1
ATOM 565 C CA . ARG A 1 75 ? -6.041 17.290 8.307 1.00 94.31 75 ARG A CA 1
ATOM 566 C C . ARG A 1 75 ? -5.426 18.617 8.762 1.00 94.31 75 ARG A C 1
ATOM 568 O O . ARG A 1 75 ? -6.019 19.300 9.586 1.00 94.31 75 ARG A O 1
ATOM 575 N N . GLY A 1 76 ? -4.266 19.008 8.228 1.00 94.69 76 GLY A N 1
ATOM 576 C CA . GLY A 1 76 ? -3.579 20.243 8.620 1.00 94.69 76 GLY A CA 1
ATOM 577 C C . GLY A 1 76 ? -2.971 20.205 10.028 1.00 94.69 76 GLY A C 1
ATOM 578 O O . GLY A 1 76 ? -2.697 21.257 10.599 1.00 94.69 76 GLY A O 1
ATOM 579 N N . GLU A 1 77 ? -2.736 19.013 10.579 1.00 94.19 77 GLU A N 1
ATOM 580 C CA . GLU A 1 77 ? -2.226 18.796 11.937 1.00 94.19 77 GLU A CA 1
ATOM 581 C C . GLU A 1 77 ? -0.813 18.178 11.906 1.00 94.19 77 GLU A C 1
ATOM 583 O O . GLU A 1 77 ? -0.462 17.435 10.981 1.00 94.19 77 GLU A O 1
ATOM 588 N N . PRO A 1 78 ? 0.038 18.432 12.917 1.00 96.06 78 PRO A N 1
ATOM 589 C CA . PRO A 1 78 ? 1.314 17.746 13.029 1.00 96.06 78 PRO A CA 1
ATOM 590 C C . PRO A 1 78 ? 1.116 16.260 13.359 1.00 96.06 78 PRO A C 1
ATOM 592 O O . PRO A 1 78 ? 0.273 15.873 14.171 1.00 96.06 78 PRO A O 1
ATOM 595 N N . LEU A 1 79 ? 1.970 15.416 12.780 1.00 96.88 79 LEU A N 1
ATOM 596 C CA . LEU A 1 79 ? 2.026 13.991 13.104 1.00 96.88 79 LEU A CA 1
ATOM 597 C C . LEU A 1 79 ? 2.300 13.780 14.604 1.00 96.88 79 LEU A C 1
ATOM 599 O O . LEU A 1 79 ? 3.243 14.345 15.156 1.00 96.88 79 LEU A O 1
ATOM 603 N N . GLY A 1 80 ? 1.494 12.939 15.251 1.00 95.62 80 GLY A N 1
ATOM 604 C CA . GLY A 1 80 ? 1.490 12.725 16.702 1.00 95.62 80 GLY A CA 1
ATOM 605 C C . GLY A 1 80 ? 0.499 13.613 17.468 1.00 95.62 80 GLY A C 1
ATOM 606 O O . GLY A 1 80 ? 0.317 13.412 18.670 1.00 95.62 80 GLY A O 1
ATOM 607 N N . GLY A 1 81 ? -0.156 14.563 16.790 1.00 96.00 81 GLY A N 1
ATOM 608 C CA . GLY A 1 81 ? -1.324 15.294 17.284 1.00 96.00 81 GLY A CA 1
ATOM 609 C C . GLY A 1 81 ? -2.587 14.431 17.217 1.00 96.00 81 GLY A C 1
ATOM 610 O O . GLY A 1 81 ? -2.640 13.362 17.828 1.00 96.00 81 GLY A O 1
ATOM 611 N N . GLU A 1 82 ? -3.588 14.885 16.459 1.00 96.12 82 GLU A N 1
ATOM 612 C CA . GLU A 1 82 ? -4.845 14.153 16.221 1.00 96.12 82 GLU A CA 1
ATOM 613 C C . GLU A 1 82 ? -4.627 12.834 15.456 1.00 96.12 82 GLU A C 1
ATOM 615 O O . GLU A 1 82 ? -5.333 11.850 15.674 1.00 96.12 82 GLU A O 1
ATOM 620 N N . VAL A 1 83 ? -3.600 12.778 14.606 1.00 98.19 83 VAL A N 1
ATOM 621 C CA . VAL A 1 83 ? -3.250 11.595 13.814 1.00 98.19 83 VAL A CA 1
ATOM 622 C C . VAL A 1 83 ? -1.868 11.109 14.215 1.00 98.19 83 VAL A C 1
ATOM 624 O O . VAL A 1 83 ? -0.914 11.888 14.261 1.00 98.19 83 VAL A O 1
ATOM 627 N N . GLY A 1 84 ? -1.736 9.813 14.472 1.00 98.00 84 GLY A N 1
ATOM 628 C CA . GLY A 1 84 ? -0.483 9.207 14.899 1.00 98.00 84 GLY A CA 1
ATOM 629 C C . GLY A 1 84 ? -0.302 7.782 14.399 1.00 98.00 84 GLY A C 1
ATOM 630 O O . GLY A 1 84 ? -1.184 7.193 13.771 1.00 98.00 84 GLY A O 1
ATOM 631 N N . TYR A 1 85 ? 0.860 7.210 14.698 1.00 98.00 85 TYR A N 1
ATOM 632 C CA . TYR A 1 85 ? 1.119 5.796 14.450 1.00 98.00 85 TYR A CA 1
ATOM 633 C C . TYR A 1 85 ? 1.964 5.159 15.546 1.00 98.00 85 TYR A C 1
ATOM 635 O O . TYR A 1 85 ? 2.743 5.824 16.232 1.00 98.00 85 TYR A O 1
ATOM 643 N N . GLN A 1 86 ? 1.840 3.842 15.673 1.00 97.31 86 GLN A N 1
ATOM 644 C CA . GLN A 1 86 ? 2.641 3.042 16.585 1.00 97.31 86 GLN A CA 1
ATOM 645 C C . GLN A 1 86 ? 3.048 1.722 15.932 1.00 97.31 86 GLN A C 1
ATOM 647 O O . GLN A 1 86 ? 2.226 0.889 15.544 1.00 97.31 86 GLN A O 1
ATOM 652 N N . VAL A 1 87 ? 4.354 1.513 15.831 1.00 95.31 87 VAL A N 1
ATOM 653 C CA . VAL A 1 87 ? 4.968 0.322 15.242 1.00 95.31 87 VAL A CA 1
ATOM 654 C C . VAL A 1 87 ? 6.090 -0.181 16.148 1.00 95.31 87 VAL A C 1
ATOM 656 O O . VAL A 1 87 ? 6.407 0.408 17.182 1.00 95.31 87 VAL A O 1
ATOM 659 N N . ARG A 1 88 ? 6.686 -1.331 15.826 1.00 91.19 88 ARG A N 1
ATOM 660 C CA . ARG A 1 88 ? 7.765 -1.884 16.655 1.00 91.19 88 ARG A CA 1
ATOM 661 C C . ARG A 1 88 ? 8.942 -0.894 16.729 1.00 91.19 88 ARG A C 1
ATOM 663 O O . ARG A 1 88 ? 9.513 -0.559 15.697 1.00 91.19 88 ARG A O 1
ATOM 670 N N . MET A 1 89 ? 9.320 -0.518 17.954 1.00 89.00 89 MET A N 1
ATOM 671 C CA . MET A 1 89 ? 10.393 0.433 18.305 1.00 89.00 89 MET A CA 1
ATOM 672 C C . MET A 1 89 ? 10.147 1.908 17.940 1.00 89.00 89 MET A C 1
ATOM 674 O O . MET A 1 89 ? 11.041 2.718 18.150 1.00 89.00 89 MET A O 1
ATOM 678 N N . GLU A 1 90 ? 8.971 2.281 17.430 1.00 92.81 90 GLU A N 1
ATOM 679 C CA . GLU A 1 90 ? 8.694 3.659 17.001 1.00 92.81 90 GLU A CA 1
ATOM 680 C C . GLU A 1 90 ? 7.235 4.027 17.303 1.00 92.81 90 GLU A C 1
ATOM 682 O O . GLU A 1 90 ? 6.308 3.274 17.000 1.00 92.81 90 GLU A O 1
ATOM 687 N N . SER A 1 91 ? 7.026 5.177 17.943 1.00 95.81 91 SER A N 1
ATOM 688 C CA . SER A 1 91 ? 5.710 5.610 18.414 1.00 95.81 91 SER A CA 1
ATOM 689 C C . SER A 1 91 ? 5.591 7.126 18.315 1.00 95.81 91 SER A C 1
ATOM 691 O O . SER A 1 91 ? 6.311 7.846 18.999 1.00 95.81 91 SER A O 1
ATOM 693 N N . HIS A 1 92 ? 4.656 7.599 17.494 1.00 96.12 92 HIS A N 1
ATOM 694 C CA . HIS A 1 92 ? 4.315 9.012 17.328 1.00 96.12 92 HIS A CA 1
ATOM 695 C C . HIS A 1 92 ? 2.825 9.192 17.604 1.00 96.12 92 HIS A C 1
ATOM 697 O O . HIS A 1 92 ? 2.015 9.298 16.684 1.00 96.12 92 HIS A O 1
ATOM 703 N N . VAL A 1 93 ? 2.465 9.164 18.884 1.00 96.38 93 VAL A N 1
ATOM 704 C CA . VAL A 1 93 ? 1.092 9.316 19.382 1.00 96.38 93 VAL A CA 1
ATOM 705 C C . VAL A 1 93 ? 1.107 10.203 20.620 1.00 96.38 93 VAL A C 1
ATOM 707 O O . VAL A 1 93 ? 2.128 10.314 21.302 1.00 96.38 93 VAL A O 1
ATOM 710 N N . SER A 1 94 ? -0.027 10.814 20.934 1.00 95.62 94 SER A N 1
ATOM 711 C CA . SER A 1 94 ? -0.221 11.603 22.146 1.00 95.62 94 SER A CA 1
ATOM 712 C C . SER A 1 94 ? -1.620 11.376 22.712 1.00 95.62 94 SER A C 1
ATOM 714 O O . SER A 1 94 ? -2.442 10.688 22.117 1.00 95.62 94 SER A O 1
ATOM 716 N N . LYS A 1 95 ? -1.932 12.010 23.847 1.00 93.31 95 LYS A N 1
ATOM 717 C CA . LYS A 1 95 ? -3.295 12.004 24.409 1.00 93.31 95 LYS A CA 1
ATOM 718 C C . LYS A 1 95 ? -4.340 12.649 23.488 1.00 93.31 95 LYS A C 1
ATOM 720 O O . LYS A 1 95 ? -5.526 12.501 23.744 1.00 93.31 95 LYS A O 1
ATOM 725 N N . LYS A 1 96 ? -3.905 13.410 22.476 1.00 94.44 96 LYS A N 1
ATOM 726 C CA . LYS A 1 96 ? -4.783 14.042 21.484 1.00 94.44 96 LYS A CA 1
ATOM 727 C C . LYS A 1 96 ? -5.067 13.135 20.290 1.00 94.44 96 LYS A C 1
ATOM 729 O O . LYS A 1 96 ? -5.890 13.500 19.464 1.00 94.44 96 LYS A O 1
ATOM 734 N N . THR A 1 97 ? -4.373 12.004 20.163 1.00 96.50 97 THR A N 1
ATOM 735 C CA . THR A 1 97 ? -4.530 11.125 19.006 1.00 96.50 97 THR A CA 1
ATOM 736 C C . THR A 1 97 ? -5.937 10.535 18.985 1.00 96.50 97 THR A C 1
ATOM 738 O O . THR A 1 97 ? -6.433 10.054 19.996 1.00 96.50 97 THR A O 1
ATOM 741 N N . GLN A 1 98 ? -6.585 10.628 17.830 1.00 96.50 98 GLN A N 1
ATOM 742 C CA . GLN A 1 98 ? -7.925 10.118 17.548 1.00 96.50 98 GLN A CA 1
ATOM 743 C C . GLN A 1 98 ? -7.891 9.112 16.396 1.00 96.50 98 GLN A C 1
ATOM 745 O O . GLN A 1 98 ? -8.633 8.140 16.430 1.00 96.50 98 GLN A O 1
ATOM 750 N N . ILE A 1 99 ? -6.997 9.289 15.414 1.00 97.88 99 ILE A N 1
ATOM 751 C CA . ILE A 1 99 ? -6.707 8.278 14.387 1.00 97.88 99 ILE A CA 1
ATOM 752 C C . ILE A 1 99 ? -5.311 7.722 14.639 1.00 97.88 99 ILE A C 1
ATOM 754 O O . ILE A 1 99 ? -4.314 8.445 14.551 1.00 97.88 99 ILE A O 1
ATOM 758 N N . ARG A 1 100 ? -5.225 6.422 14.926 1.00 98.12 100 ARG A N 1
ATOM 759 C CA . ARG A 1 100 ? -3.959 5.752 15.230 1.00 98.12 100 ARG A CA 1
ATOM 760 C C . ARG A 1 100 ? -3.717 4.579 14.289 1.00 98.12 100 ARG A C 1
ATOM 762 O O . ARG A 1 100 ? -4.401 3.563 14.358 1.00 98.12 100 ARG A O 1
ATOM 769 N N . TYR A 1 101 ? -2.693 4.694 13.449 1.00 98.38 101 TYR A N 1
ATOM 770 C CA . TYR A 1 101 ? -2.232 3.595 12.600 1.00 98.38 101 TYR A CA 1
ATOM 771 C C . TYR A 1 101 ? -1.294 2.676 13.379 1.00 98.38 101 TYR A C 1
ATOM 773 O O . TYR A 1 101 ? -0.306 3.124 13.960 1.00 98.38 101 TYR A O 1
ATOM 781 N N . VAL A 1 102 ? -1.560 1.377 13.387 1.00 97.81 102 VAL A N 1
ATOM 782 C CA . VAL A 1 102 ? -0.765 0.397 14.132 1.00 97.81 102 VAL A CA 1
ATOM 783 C C . VAL A 1 102 ? -0.431 -0.811 13.277 1.00 97.81 102 VAL A C 1
ATOM 785 O O . VAL A 1 102 ? -1.162 -1.175 12.364 1.00 97.81 102 VAL A O 1
ATOM 788 N N . THR A 1 103 ? 0.684 -1.462 13.597 1.00 95.06 103 THR A N 1
ATOM 789 C CA . THR A 1 103 ? 0.975 -2.799 13.048 1.00 95.06 103 THR A CA 1
ATOM 790 C C . THR A 1 103 ? 0.263 -3.877 13.856 1.00 95.06 103 THR A C 1
ATOM 792 O O . THR A 1 103 ? -0.027 -3.689 15.039 1.00 95.06 103 THR A O 1
ATOM 795 N N . GLU A 1 104 ? 0.026 -5.032 13.240 1.00 91.12 104 GLU A N 1
ATOM 796 C CA . GLU A 1 104 ? -0.723 -6.151 13.832 1.00 91.12 104 GLU A CA 1
ATOM 797 C C . GLU A 1 104 ? -0.184 -6.565 15.206 1.00 91.12 104 GLU A C 1
ATOM 799 O O . GLU A 1 104 ? -0.932 -6.689 16.173 1.00 91.12 104 GLU A O 1
ATOM 804 N N . GLY A 1 105 ? 1.142 -6.689 15.327 1.00 91.88 105 GLY A N 1
ATOM 805 C CA . GLY A 1 105 ? 1.785 -7.055 16.589 1.00 91.88 105 GLY A CA 1
ATOM 806 C C . GLY A 1 105 ? 1.614 -6.017 17.705 1.00 91.88 105 GLY A C 1
ATOM 807 O O . GLY A 1 105 ? 1.688 -6.375 18.880 1.00 91.88 105 GLY A O 1
ATOM 808 N N . ILE A 1 106 ? 1.383 -4.743 17.368 1.00 95.19 106 ILE A N 1
ATOM 809 C CA . ILE A 1 106 ? 1.106 -3.688 18.353 1.00 95.19 106 ILE A CA 1
ATOM 810 C C . ILE A 1 106 ? -0.329 -3.810 18.864 1.00 95.19 106 ILE A C 1
ATOM 812 O O . ILE A 1 106 ? -0.519 -3.829 20.080 1.00 95.19 106 ILE A O 1
ATOM 816 N N . LEU A 1 107 ? -1.317 -3.959 17.973 1.00 94.94 107 LEU A N 1
ATOM 817 C CA . LEU A 1 107 ? -2.718 -4.108 18.384 1.00 94.94 107 LEU A CA 1
ATOM 818 C C . LEU A 1 107 ? -2.945 -5.409 19.160 1.00 94.94 107 LEU A C 1
ATOM 820 O O . LEU A 1 107 ? -3.605 -5.402 20.195 1.00 94.94 107 LEU A O 1
ATOM 824 N N . LEU A 1 108 ? -2.332 -6.513 18.725 1.00 92.50 108 LEU A N 1
ATOM 825 C CA . LEU A 1 108 ? -2.423 -7.779 19.447 1.00 92.50 108 LEU A CA 1
ATOM 826 C C . LEU A 1 108 ? -1.824 -7.676 20.856 1.00 92.50 108 LEU A C 1
ATOM 828 O O . LEU A 1 108 ? -2.407 -8.176 21.815 1.00 92.50 108 LEU A O 1
ATOM 832 N N . ARG A 1 109 ? -0.684 -6.988 21.015 1.00 92.06 109 ARG A N 1
ATOM 833 C CA . ARG A 1 109 ? -0.110 -6.729 22.343 1.00 92.06 109 ARG A CA 1
ATOM 834 C C . ARG A 1 109 ? -1.035 -5.861 23.195 1.00 92.06 109 ARG A C 1
ATOM 836 O O . ARG A 1 109 ? -1.164 -6.136 24.383 1.00 92.06 109 ARG A O 1
ATOM 843 N N . GLN A 1 110 ? -1.686 -4.861 22.597 1.00 92.88 110 GLN A N 1
ATOM 844 C CA . GLN A 1 110 ? -2.665 -4.028 23.294 1.00 92.88 110 GLN A CA 1
ATOM 845 C C . GLN A 1 110 ? -3.846 -4.866 23.805 1.00 92.88 110 GLN A C 1
ATOM 847 O O . GLN A 1 110 ? -4.206 -4.735 24.970 1.00 92.88 110 GLN A O 1
ATOM 852 N N . PHE A 1 111 ? -4.368 -5.790 22.993 1.00 92.31 111 PHE A N 1
ATOM 853 C CA . PHE A 1 111 ? -5.396 -6.755 23.407 1.00 92.31 111 PHE A CA 1
ATOM 854 C C . PHE A 1 111 ? -4.959 -7.638 24.582 1.00 92.31 111 PHE A C 1
ATOM 856 O O . PHE A 1 111 ? -5.771 -7.955 25.447 1.00 92.31 111 PHE A O 1
ATOM 863 N N . LEU A 1 112 ? -3.690 -8.060 24.620 1.00 91.12 112 LEU A N 1
ATOM 864 C CA . LEU A 1 112 ? -3.167 -8.860 25.733 1.00 91.12 112 LEU A CA 1
ATOM 865 C C . LEU A 1 112 ? -3.079 -8.054 27.035 1.00 91.12 112 LEU A C 1
ATOM 867 O O . LEU A 1 112 ? -3.284 -8.618 28.105 1.00 91.12 112 LEU A O 1
ATOM 871 N N . SER A 1 113 ? -2.769 -6.757 26.952 1.00 93.38 113 SER A N 1
ATOM 872 C CA . SER A 1 113 ? -2.678 -5.881 28.126 1.00 93.38 113 SER A CA 1
ATOM 873 C C . SER A 1 113 ? -4.026 -5.330 28.596 1.00 93.38 113 SER A C 1
ATOM 875 O O . SER A 1 113 ? -4.228 -5.171 29.794 1.00 93.38 113 SER A O 1
ATOM 877 N N . ASP A 1 114 ? -4.934 -5.029 27.668 1.00 94.69 114 ASP A N 1
ATOM 878 C CA . ASP A 1 114 ? -6.265 -4.488 27.942 1.00 94.69 114 ASP A CA 1
ATOM 879 C C . ASP A 1 114 ? -7.295 -5.210 27.058 1.00 94.69 114 ASP A C 1
ATOM 881 O O . ASP A 1 114 ? -7.589 -4.757 25.948 1.00 94.69 114 ASP A O 1
ATOM 885 N N . PRO A 1 115 ? -7.844 -6.350 27.522 1.00 93.25 115 PRO A N 1
ATOM 886 C CA . PRO A 1 115 ? -8.783 -7.156 26.740 1.00 93.25 115 PRO A CA 1
ATOM 887 C C . PRO A 1 115 ? -10.071 -6.428 26.339 1.00 93.25 115 PRO A C 1
ATOM 889 O O . PRO A 1 115 ? -10.736 -6.862 25.403 1.00 93.25 115 PRO A O 1
ATOM 892 N N . GLU A 1 116 ? -10.419 -5.338 27.031 1.00 94.31 116 GLU A N 1
ATOM 893 C CA . GLU A 1 116 ? -11.604 -4.514 26.757 1.00 94.31 116 GLU A CA 1
ATOM 894 C C . GLU A 1 116 ? -11.357 -3.403 25.722 1.00 94.31 116 GLU A C 1
ATOM 896 O O . GLU A 1 116 ? -12.312 -2.760 25.270 1.00 94.31 116 GLU A O 1
ATOM 901 N N . LEU A 1 117 ? -10.087 -3.162 25.360 1.00 94.62 117 LEU A N 1
ATOM 902 C CA . LEU A 1 117 ? -9.646 -2.068 24.488 1.00 94.62 117 LEU A CA 1
ATOM 903 C C . LEU A 1 117 ? -10.334 -0.734 24.818 1.00 94.62 117 LEU A C 1
ATOM 905 O O . LEU A 1 117 ? -10.947 -0.085 23.961 1.00 94.62 117 LEU A O 1
ATOM 909 N N . ARG A 1 118 ? -10.277 -0.331 26.089 1.00 91.81 118 ARG A N 1
ATOM 910 C CA . ARG A 1 118 ? -10.950 0.880 26.563 1.00 91.81 118 ARG A CA 1
ATOM 911 C C . ARG A 1 118 ? -10.402 2.105 25.842 1.00 91.81 118 ARG A C 1
ATOM 913 O O . ARG A 1 118 ? -9.204 2.227 25.597 1.00 91.81 118 ARG A O 1
ATOM 920 N N . GLY A 1 119 ? -11.306 3.015 25.493 1.00 92.56 119 GLY A N 1
ATOM 921 C CA . GLY A 1 119 ? -10.970 4.220 24.737 1.00 92.56 119 GLY A CA 1
ATOM 922 C C . GLY A 1 119 ? -10.825 4.011 23.228 1.00 92.56 119 GLY A C 1
ATOM 923 O O . GLY A 1 119 ? -10.662 4.999 22.529 1.00 92.56 119 GLY A O 1
ATOM 924 N N . ILE A 1 120 ? -10.934 2.784 22.705 1.00 95.94 120 ILE A N 1
ATOM 925 C CA . ILE A 1 120 ? -11.066 2.530 21.261 1.00 95.94 120 ILE A CA 1
ATOM 926 C C . ILE A 1 120 ? -12.549 2.394 20.922 1.00 95.94 120 ILE A C 1
ATOM 928 O O . ILE A 1 120 ? -13.285 1.668 21.601 1.00 95.94 120 ILE A O 1
ATOM 932 N N . SER A 1 121 ? -12.971 3.094 19.873 1.00 95.94 121 SER A N 1
ATOM 933 C CA . SER A 1 121 ? -14.336 3.049 19.345 1.00 95.94 121 SER A CA 1
ATOM 934 C C . SER A 1 121 ? -14.456 2.225 18.069 1.00 95.94 121 SER A C 1
ATOM 936 O O . SER A 1 121 ? -15.471 1.569 17.844 1.00 95.94 121 SER A O 1
ATOM 938 N N . THR A 1 122 ? -13.414 2.247 17.235 1.00 97.56 122 THR A N 1
ATOM 939 C CA . THR A 1 122 ? -13.411 1.580 15.934 1.00 97.56 122 THR A CA 1
ATOM 940 C C . THR A 1 122 ? -12.079 0.900 15.680 1.00 97.56 122 THR A C 1
ATOM 942 O O . THR A 1 122 ? -11.020 1.492 15.899 1.00 97.56 122 THR A O 1
ATOM 945 N N . ILE A 1 123 ? -12.130 -0.324 15.158 1.00 97.44 123 ILE A N 1
ATOM 946 C CA . ILE A 1 123 ? -10.965 -1.024 14.617 1.00 97.44 123 ILE A CA 1
ATOM 947 C C . ILE A 1 123 ? -11.169 -1.215 13.118 1.00 97.44 123 ILE A C 1
ATOM 949 O O . ILE A 1 123 ? -12.131 -1.846 12.681 1.00 97.44 123 ILE A O 1
ATOM 953 N N . ILE A 1 124 ? -10.237 -0.682 12.338 1.00 97.62 124 ILE A N 1
ATOM 954 C CA . ILE A 1 124 ? -10.192 -0.816 10.888 1.00 97.62 124 ILE A CA 1
ATOM 955 C C . ILE A 1 124 ? -9.070 -1.792 10.539 1.00 97.62 124 ILE A C 1
ATOM 957 O O . ILE A 1 124 ? -7.906 -1.522 10.817 1.00 97.62 124 ILE A O 1
ATOM 961 N N . PHE A 1 125 ? -9.409 -2.917 9.923 1.00 96.31 125 PHE A N 1
ATOM 962 C CA . PHE A 1 125 ? -8.465 -3.890 9.385 1.00 96.31 125 PHE A CA 1
ATOM 963 C C . PHE A 1 125 ? -8.183 -3.543 7.926 1.00 96.31 125 PHE A C 1
ATOM 965 O O . PHE A 1 125 ? -9.000 -3.826 7.052 1.00 96.31 125 PHE A O 1
ATOM 972 N N . ASP A 1 126 ? -7.054 -2.892 7.665 1.00 93.88 126 ASP A N 1
ATOM 973 C CA . ASP A 1 126 ? -6.643 -2.516 6.316 1.00 93.88 126 ASP A CA 1
ATOM 974 C C . ASP A 1 126 ? -5.866 -3.648 5.630 1.00 93.88 126 ASP A C 1
ATOM 976 O O . ASP A 1 126 ? -5.158 -4.415 6.280 1.00 93.88 126 ASP A O 1
ATOM 980 N N . GLU A 1 127 ? -5.976 -3.731 4.302 1.00 88.50 127 GLU A N 1
ATOM 981 C CA . GLU A 1 127 ? -5.272 -4.716 3.464 1.00 88.50 127 GLU A CA 1
ATOM 982 C C . GLU A 1 127 ? -5.491 -6.182 3.914 1.00 88.50 127 GLU A C 1
ATOM 984 O O . GLU A 1 127 ? -4.598 -7.024 3.816 1.00 88.50 127 GLU A O 1
ATOM 989 N N . PHE A 1 128 ? -6.705 -6.523 4.369 1.00 87.88 128 PHE A N 1
ATOM 990 C CA . PHE A 1 128 ? -7.008 -7.835 4.971 1.00 87.88 128 PHE A CA 1
ATOM 991 C C . PHE A 1 128 ? -6.832 -9.034 4.009 1.00 87.88 128 PHE A C 1
ATOM 993 O O . PHE A 1 128 ? -6.738 -10.187 4.429 1.00 87.88 128 PHE A O 1
ATOM 1000 N N . HIS A 1 129 ? -6.727 -8.774 2.705 1.00 81.69 129 HIS A N 1
ATOM 1001 C CA . HIS A 1 129 ? -6.438 -9.783 1.684 1.00 81.69 129 HIS A CA 1
ATOM 1002 C C . HIS A 1 129 ? -5.013 -10.348 1.748 1.00 81.69 129 HIS A C 1
ATOM 1004 O O . HIS A 1 129 ? -4.768 -11.399 1.162 1.00 81.69 129 HIS A O 1
ATOM 1010 N N . GLU A 1 130 ? -4.078 -9.709 2.461 1.00 76.12 130 GLU A N 1
ATOM 1011 C CA . GLU A 1 130 ? -2.740 -10.283 2.660 1.00 76.12 130 GLU A CA 1
ATOM 1012 C C . GLU A 1 130 ? -2.742 -11.500 3.614 1.00 76.12 130 GLU A C 1
ATOM 1014 O O . GLU A 1 130 ? -1.739 -12.205 3.686 1.00 76.12 130 GLU A O 1
ATOM 1019 N N . ARG A 1 131 ? -3.865 -11.770 4.311 1.00 76.00 131 ARG A N 1
ATOM 1020 C CA . ARG A 1 131 ? -4.110 -12.947 5.176 1.00 76.00 131 ARG A CA 1
ATOM 1021 C C . ARG A 1 131 ? -2.935 -13.293 6.096 1.00 76.00 131 ARG A C 1
ATOM 1023 O O . ARG A 1 131 ? -2.435 -14.418 6.127 1.00 76.00 131 ARG A O 1
ATOM 1030 N N . HIS A 1 132 ? -2.516 -12.306 6.885 1.00 79.56 132 HIS A N 1
ATOM 1031 C CA . HIS A 1 132 ? -1.530 -12.492 7.947 1.00 79.56 132 HIS A CA 1
ATOM 1032 C C . HIS A 1 132 ? -2.187 -13.093 9.193 1.00 79.56 132 HIS A C 1
ATOM 1034 O O . HIS A 1 132 ? -3.247 -12.652 9.636 1.00 79.56 132 HIS A O 1
ATOM 1040 N N . ILE A 1 133 ? -1.520 -14.069 9.818 1.00 84.62 133 ILE A N 1
ATOM 1041 C CA . ILE A 1 133 ? -2.054 -14.780 10.991 1.00 84.62 133 ILE A CA 1
ATOM 1042 C C . ILE A 1 133 ? -2.381 -13.846 12.164 1.00 84.62 133 ILE A C 1
ATOM 1044 O O . ILE A 1 133 ? -3.357 -14.058 12.882 1.00 84.62 133 ILE A O 1
ATOM 1048 N N . TYR A 1 134 ? -1.584 -12.793 12.362 1.00 86.44 134 TYR A N 1
ATOM 1049 C CA . TYR A 1 134 ? -1.818 -11.831 13.434 1.00 86.44 134 TYR A CA 1
ATOM 1050 C C . TYR A 1 134 ? -3.047 -10.961 13.159 1.00 86.44 134 TYR A C 1
ATOM 1052 O O . TYR A 1 134 ? -3.800 -10.691 14.096 1.00 86.44 134 TYR A O 1
ATOM 1060 N N . GLY A 1 135 ? -3.281 -10.568 11.905 1.00 88.25 135 GLY A N 1
ATOM 1061 C CA . GLY A 1 135 ? -4.510 -9.906 11.472 1.00 88.25 135 GLY A CA 1
ATOM 1062 C C . GLY A 1 135 ? -5.744 -10.769 11.731 1.00 88.25 135 GLY A C 1
ATOM 1063 O O . GLY A 1 135 ? -6.672 -10.313 12.402 1.00 88.25 135 GLY A O 1
ATOM 1064 N N . ASP A 1 136 ? -5.711 -12.038 11.315 1.00 90.44 136 ASP A N 1
ATOM 1065 C CA . ASP A 1 136 ? -6.814 -12.994 11.502 1.00 90.44 136 ASP A CA 1
ATOM 1066 C C . ASP A 1 136 ? -7.128 -13.226 12.996 1.00 90.44 136 ASP A C 1
ATOM 1068 O O . ASP A 1 136 ? -8.285 -13.146 13.421 1.00 90.44 136 ASP A O 1
ATOM 1072 N N . ILE A 1 137 ? -6.101 -13.442 13.830 1.00 91.88 137 ILE A N 1
ATOM 1073 C CA . ILE A 1 137 ? -6.267 -13.596 15.288 1.00 91.88 137 ILE A CA 1
ATOM 1074 C C . ILE A 1 137 ? -6.848 -12.323 15.911 1.00 91.88 137 ILE A C 1
ATOM 1076 O O . ILE A 1 137 ? -7.719 -12.396 16.782 1.00 91.88 137 ILE A O 1
ATOM 1080 N N . THR A 1 138 ? -6.372 -11.154 15.483 1.00 92.94 138 THR A N 1
ATOM 1081 C CA . THR A 1 138 ? -6.835 -9.867 16.012 1.00 92.94 138 THR A CA 1
ATOM 1082 C C . THR A 1 138 ? -8.294 -9.614 15.636 1.00 92.94 138 THR A C 1
ATOM 1084 O O . THR A 1 138 ? -9.066 -9.177 16.489 1.00 92.94 138 THR A O 1
ATOM 1087 N N . LEU A 1 139 ? -8.712 -9.972 14.416 1.00 94.69 139 LEU A N 1
ATOM 1088 C CA . LEU A 1 139 ? -10.112 -9.896 13.998 1.00 94.69 139 LEU A CA 1
ATOM 1089 C C . LEU A 1 139 ? -10.995 -10.832 14.828 1.00 94.69 139 LEU A C 1
ATOM 1091 O O . LEU A 1 139 ? -12.017 -10.403 15.360 1.00 94.69 139 LEU A O 1
ATOM 1095 N N . ALA A 1 140 ? -10.576 -12.086 15.018 1.00 94.25 140 ALA A N 1
ATOM 1096 C CA . ALA A 1 140 ? -11.305 -13.040 15.854 1.00 94.25 140 ALA A CA 1
ATOM 1097 C C . ALA A 1 140 ? -11.475 -12.538 17.302 1.00 94.25 140 ALA A C 1
ATOM 1099 O O . ALA A 1 140 ? -12.542 -12.684 17.905 1.00 94.25 140 ALA A O 1
ATOM 1100 N N . ARG A 1 141 ? -10.438 -11.906 17.868 1.00 94.69 141 ARG A N 1
ATOM 1101 C CA . ARG A 1 141 ? -10.499 -11.294 19.205 1.00 94.69 141 ARG A CA 1
ATOM 1102 C C . ARG A 1 141 ? -11.428 -10.084 19.247 1.00 94.69 141 ARG A C 1
ATOM 1104 O O . ARG A 1 141 ? -12.210 -9.990 20.190 1.00 94.69 141 ARG A O 1
ATOM 1111 N N . ALA A 1 142 ? -11.393 -9.218 18.236 1.00 96.00 142 ALA A N 1
ATOM 1112 C CA . ALA A 1 142 ? -12.288 -8.068 18.134 1.00 96.00 142 ALA A CA 1
ATOM 1113 C C . ALA A 1 142 ? -13.763 -8.492 18.042 1.00 96.00 142 ALA A C 1
ATOM 1115 O O . ALA A 1 142 ? -14.593 -7.967 18.780 1.00 96.00 142 ALA A O 1
ATOM 1116 N N . LEU A 1 143 ? -14.083 -9.502 17.226 1.00 96.12 143 LEU A N 1
ATOM 1117 C CA . LEU A 1 143 ? -15.446 -10.038 17.111 1.00 96.12 143 LEU A CA 1
ATOM 1118 C C . LEU A 1 143 ? -15.952 -10.634 18.428 1.00 96.12 143 LEU A C 1
ATOM 1120 O O . LEU A 1 143 ? -17.117 -10.462 18.783 1.00 96.12 143 LEU A O 1
ATOM 1124 N N . ARG A 1 144 ? -15.075 -11.305 19.184 1.00 95.44 144 ARG A N 1
ATOM 1125 C CA . ARG A 1 144 ? -15.421 -11.808 20.517 1.00 95.44 144 ARG A CA 1
ATOM 1126 C C . ARG A 1 144 ? -15.641 -10.674 21.516 1.00 95.44 144 ARG A C 1
ATOM 1128 O O . ARG A 1 144 ? -16.597 -10.739 22.280 1.00 95.44 144 ARG A O 1
ATOM 1135 N N . LEU A 1 145 ? -14.790 -9.646 21.508 1.00 96.12 145 LEU A N 1
ATOM 1136 C CA . LEU A 1 145 ? -14.954 -8.463 22.360 1.00 96.12 145 LEU A CA 1
ATOM 1137 C C . LEU A 1 145 ? -16.284 -7.753 22.079 1.00 96.12 145 LEU A C 1
ATOM 1139 O O . LEU A 1 145 ? -16.944 -7.293 23.004 1.00 96.12 145 LEU A O 1
ATOM 1143 N N . GLN A 1 146 ? -16.730 -7.730 20.825 1.00 95.75 146 GLN A N 1
ATOM 1144 C CA . GLN A 1 146 ? -17.991 -7.097 20.444 1.00 95.75 146 GLN A CA 1
ATOM 1145 C C . GLN A 1 146 ? -19.234 -7.728 21.105 1.00 95.75 146 GLN A C 1
ATOM 1147 O O . GLN A 1 146 ? -20.282 -7.094 21.165 1.00 95.75 146 GLN A O 1
ATOM 1152 N N . GLN A 1 147 ? -19.126 -8.945 21.657 1.00 94.44 147 GLN A N 1
ATOM 1153 C CA . GLN A 1 147 ? -20.195 -9.558 22.460 1.00 94.44 147 GLN A CA 1
ATOM 1154 C C . G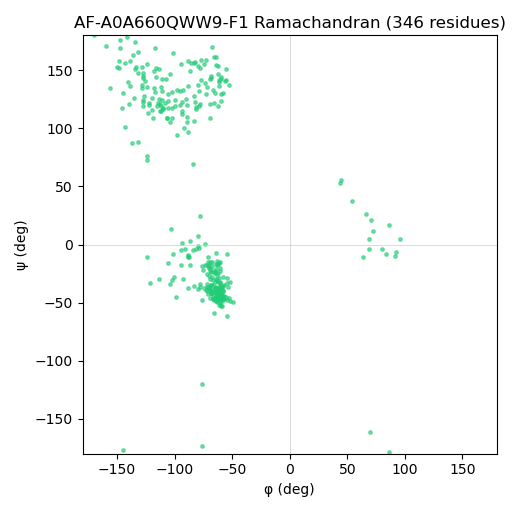LN A 1 147 ? -20.432 -8.815 23.784 1.00 94.44 147 GLN A C 1
ATOM 1156 O O . GLN A 1 147 ? -21.555 -8.792 24.277 1.00 94.44 147 GLN A O 1
ATOM 1161 N N . THR A 1 148 ? -19.388 -8.207 24.357 1.00 95.44 148 THR A N 1
ATOM 1162 C CA . THR A 1 148 ? -19.468 -7.388 25.580 1.00 95.44 148 THR A CA 1
ATOM 1163 C C . THR A 1 148 ? -19.357 -5.890 25.297 1.00 95.44 148 THR A C 1
ATOM 1165 O O . THR A 1 148 ? -19.706 -5.084 26.153 1.00 95.44 148 THR A O 1
ATOM 1168 N N . ARG A 1 149 ? -18.896 -5.514 24.099 1.00 94.31 149 ARG A N 1
ATOM 1169 C CA . ARG A 1 149 ? -18.829 -4.142 23.583 1.00 94.31 149 ARG A CA 1
ATOM 1170 C C . ARG A 1 149 ? -19.568 -4.012 22.247 1.00 94.31 149 ARG A C 1
ATOM 1172 O O . ARG A 1 149 ? -18.920 -3.897 21.205 1.00 94.31 149 ARG A O 1
ATOM 1179 N N . PRO A 1 150 ? -20.914 -4.045 22.242 1.00 92.44 150 PRO A N 1
ATOM 1180 C CA . PRO A 1 150 ? -21.698 -3.907 21.012 1.00 92.44 150 PRO A CA 1
ATOM 1181 C C . PRO A 1 150 ? -21.528 -2.532 20.343 1.00 92.44 150 PRO A C 1
ATOM 1183 O O . PRO A 1 150 ? -21.844 -2.379 19.165 1.00 92.44 150 PRO A O 1
ATOM 1186 N N . ASP A 1 151 ? -21.009 -1.548 21.083 1.00 92.38 151 ASP A N 1
ATOM 1187 C CA . ASP A 1 151 ? -20.645 -0.213 20.609 1.00 92.38 151 ASP A CA 1
ATOM 1188 C C . ASP A 1 151 ? -19.389 -0.202 19.719 1.00 92.38 151 ASP A C 1
ATOM 1190 O O . ASP A 1 151 ? -19.244 0.688 18.882 1.00 92.38 151 ASP A O 1
ATOM 1194 N N . LEU A 1 152 ? -18.495 -1.189 19.866 1.00 95.31 152 LEU A N 1
ATOM 1195 C CA . LEU A 1 152 ? -17.262 -1.279 19.086 1.00 95.31 152 LEU A CA 1
ATOM 1196 C C . LEU A 1 152 ? -17.586 -1.510 17.605 1.00 95.31 152 LEU A C 1
ATOM 1198 O O . LEU A 1 152 ? -18.193 -2.522 17.242 1.00 95.31 152 LEU A O 1
ATOM 1202 N N . LYS A 1 153 ? -17.118 -0.609 16.740 1.00 96.38 153 LYS A N 1
ATOM 1203 C CA . LYS A 1 153 ? -17.236 -0.747 15.284 1.00 96.38 153 LYS A CA 1
ATOM 1204 C C . LYS A 1 153 ? -16.043 -1.518 14.716 1.00 96.38 153 LYS A C 1
ATOM 1206 O O . LYS A 1 153 ? -14.893 -1.274 15.084 1.00 96.38 153 LYS A O 1
ATOM 1211 N N . ILE A 1 154 ? -16.307 -2.441 13.796 1.00 97.00 154 ILE A N 1
ATOM 1212 C CA . ILE A 1 154 ? -15.284 -3.222 13.092 1.00 97.00 154 ILE A CA 1
ATOM 1213 C C . ILE A 1 154 ? -15.447 -2.992 11.594 1.00 97.00 154 ILE A C 1
ATOM 1215 O O . ILE A 1 154 ? -16.500 -3.274 11.029 1.00 97.00 154 ILE A O 1
ATOM 1219 N N . ILE A 1 155 ? -14.397 -2.501 10.944 1.00 96.88 155 IL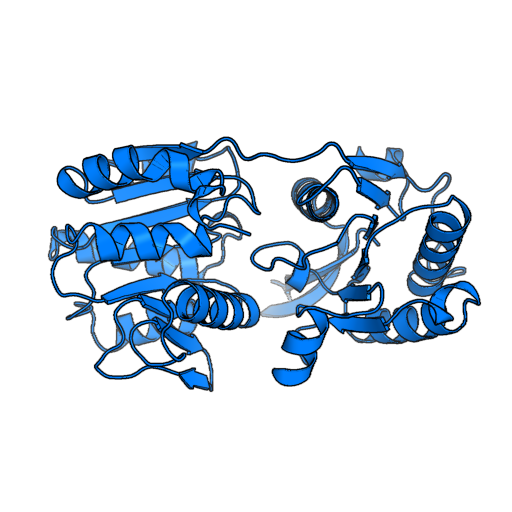E A N 1
ATOM 1220 C CA . ILE A 1 155 ? -14.373 -2.284 9.496 1.00 96.88 155 ILE A CA 1
ATOM 1221 C C . ILE A 1 155 ? -13.260 -3.140 8.912 1.00 96.88 155 ILE A C 1
ATOM 1223 O O . ILE A 1 155 ? -12.116 -3.031 9.342 1.00 96.88 155 ILE A O 1
ATOM 1227 N N . VAL A 1 156 ? -13.567 -3.972 7.923 1.00 95.75 156 VAL A N 1
ATOM 1228 C CA . VAL A 1 156 ? -12.562 -4.754 7.200 1.00 95.75 156 VAL A CA 1
ATOM 1229 C C . VAL A 1 156 ? -12.459 -4.234 5.776 1.00 95.75 156 VAL A C 1
ATOM 1231 O O . VAL A 1 156 ? -13.435 -4.242 5.033 1.00 95.75 156 VAL A O 1
ATOM 1234 N N . MET A 1 157 ? -11.274 -3.757 5.400 1.00 93.69 157 MET A N 1
ATOM 1235 C CA . MET A 1 157 ? -11.008 -3.199 4.080 1.00 93.69 157 MET A CA 1
ATOM 1236 C C . MET A 1 157 ? -10.189 -4.175 3.238 1.00 93.69 157 MET A C 1
ATOM 1238 O O . MET A 1 157 ? -9.130 -4.654 3.655 1.00 93.69 157 MET A O 1
ATOM 1242 N N . SER A 1 158 ? -10.655 -4.435 2.019 1.00 85.94 158 SER A N 1
ATOM 1243 C CA . SER A 1 158 ? -9.983 -5.320 1.069 1.00 85.94 158 SER A CA 1
ATOM 1244 C C . SER A 1 158 ? -9.915 -4.704 -0.326 1.00 85.94 158 SER A C 1
ATOM 1246 O O . SER A 1 158 ? -10.764 -3.906 -0.713 1.00 85.94 158 SER A O 1
ATOM 1248 N N . ALA A 1 159 ? -8.877 -5.075 -1.078 1.00 78.12 159 ALA A N 1
ATOM 1249 C CA . ALA A 1 159 ? -8.724 -4.699 -2.480 1.00 78.12 159 ALA A CA 1
ATOM 1250 C C . ALA A 1 159 ? -9.271 -5.758 -3.452 1.00 78.12 159 ALA A C 1
ATOM 1252 O O . ALA A 1 159 ? -9.236 -5.534 -4.658 1.00 78.12 159 ALA A O 1
ATOM 1253 N N . THR A 1 160 ? -9.718 -6.913 -2.948 1.00 69.25 160 THR A N 1
ATOM 1254 C CA . THR A 1 160 ? -10.134 -8.068 -3.755 1.00 69.25 160 THR A CA 1
ATOM 1255 C C . THR A 1 160 ? -11.641 -8.307 -3.684 1.00 69.25 160 THR A C 1
ATOM 1257 O O . THR A 1 160 ? -12.208 -8.243 -2.596 1.00 69.25 160 THR A O 1
ATOM 1260 N N . LEU A 1 161 ? -12.221 -8.708 -4.823 1.00 55.28 161 LEU A N 1
ATOM 1261 C CA . LEU A 1 161 ? -13.657 -8.958 -5.041 1.00 55.28 161 LEU A CA 1
ATOM 1262 C C . LEU A 1 161 ? -14.244 -10.196 -4.355 1.00 55.28 161 LEU A C 1
ATOM 1264 O O . LEU A 1 161 ? -15.462 -10.288 -4.211 1.00 55.28 161 LEU A O 1
ATOM 1268 N N . ASP A 1 162 ? -13.418 -11.149 -3.917 1.00 66.50 162 ASP A N 1
ATOM 1269 C CA . ASP A 1 162 ? -13.917 -12.360 -3.256 1.00 66.50 162 ASP A CA 1
ATOM 1270 C C . ASP A 1 162 ? -14.163 -12.130 -1.755 1.00 66.50 162 ASP A C 1
ATOM 1272 O O . ASP A 1 162 ? -13.432 -12.605 -0.883 1.00 66.50 162 ASP A O 1
ATOM 1276 N N . ALA A 1 163 ? -15.189 -11.333 -1.453 1.00 67.69 163 ALA A N 1
ATOM 1277 C CA . ALA A 1 163 ? -15.627 -11.047 -0.090 1.00 67.69 163 ALA A CA 1
ATOM 1278 C C . ALA A 1 163 ? -16.516 -12.154 0.509 1.00 67.69 163 ALA A C 1
ATOM 1280 O O . ALA A 1 163 ? -16.873 -12.056 1.680 1.00 67.69 163 ALA A O 1
ATOM 1281 N N . GLY A 1 164 ? -16.870 -13.208 -0.240 1.00 80.00 164 GLY A N 1
ATOM 1282 C CA . GLY A 1 164 ? -17.867 -14.207 0.171 1.00 80.00 164 GLY A CA 1
ATOM 1283 C C . GLY A 1 164 ? -17.574 -14.851 1.534 1.00 80.00 164 GLY A C 1
ATOM 1284 O O . GLY A 1 164 ? -18.336 -14.635 2.479 1.00 80.00 164 GLY A O 1
ATOM 1285 N N . PRO A 1 165 ? -16.440 -15.560 1.696 1.00 84.38 165 PRO A N 1
ATOM 1286 C CA . PRO A 1 165 ? -16.082 -16.182 2.972 1.00 84.38 165 PRO A CA 1
ATOM 1287 C C . PRO A 1 165 ? -15.922 -15.177 4.122 1.00 84.38 165 PRO A C 1
ATOM 1289 O O . PRO A 1 165 ? -16.206 -15.493 5.276 1.00 84.38 165 PRO A O 1
ATOM 1292 N N . LEU A 1 166 ? -15.455 -13.961 3.817 1.00 87.00 166 LEU A N 1
ATOM 1293 C CA . LEU A 1 166 ? -15.270 -12.904 4.810 1.00 87.00 166 LEU A CA 1
ATOM 1294 C C . LEU A 1 166 ? -16.614 -12.346 5.295 1.00 87.00 166 LEU A C 1
ATOM 1296 O O . LEU A 1 166 ? -16.782 -12.113 6.490 1.00 87.00 166 LEU A O 1
ATOM 1300 N N . ARG A 1 167 ? -17.574 -12.173 4.385 1.00 89.62 167 ARG A N 1
ATOM 1301 C CA . ARG A 1 167 ? -18.946 -11.756 4.679 1.00 89.62 167 ARG A CA 1
ATOM 1302 C C . ARG A 1 167 ? -19.640 -12.758 5.584 1.00 89.62 167 ARG A C 1
ATOM 1304 O O . ARG A 1 167 ? -20.213 -12.365 6.594 1.00 89.62 167 ARG A O 1
ATOM 1311 N N . ASP A 1 168 ? -19.532 -14.041 5.263 1.00 90.75 168 ASP A N 1
ATOM 1312 C CA . ASP A 1 168 ? -20.151 -15.095 6.064 1.00 90.75 168 ASP A CA 1
ATOM 1313 C C . ASP A 1 168 ? -19.523 -15.160 7.468 1.00 90.75 168 ASP A C 1
ATOM 1315 O O . ASP A 1 168 ? -20.228 -15.329 8.461 1.00 90.75 168 ASP A O 1
ATOM 1319 N N . TYR A 1 169 ? -18.207 -14.941 7.573 1.00 91.19 169 TYR A N 1
ATOM 1320 C CA . TYR A 1 169 ? -17.503 -14.875 8.856 1.00 91.19 169 TYR A CA 1
ATOM 1321 C C . TYR A 1 169 ? -17.870 -13.640 9.698 1.00 91.19 169 TYR A C 1
ATOM 1323 O O . TYR A 1 169 ? -17.912 -13.719 10.926 1.00 91.19 169 TYR A O 1
ATOM 1331 N N . LEU A 1 170 ? -18.135 -12.496 9.058 1.00 93.12 170 LEU A N 1
ATOM 1332 C CA . LEU A 1 170 ? -18.477 -11.242 9.734 1.00 93.12 170 LEU A CA 1
ATOM 1333 C C . LEU A 1 170 ? -19.974 -11.074 10.014 1.00 93.12 170 LEU A C 1
ATOM 1335 O O . LEU A 1 170 ? -20.335 -10.156 10.749 1.00 93.12 170 LEU A O 1
ATOM 1339 N N . ALA A 1 171 ? -20.837 -11.945 9.490 1.00 91.75 171 ALA A N 1
ATOM 1340 C CA . ALA A 1 171 ? -22.286 -11.810 9.589 1.00 91.75 171 ALA A CA 1
ATOM 1341 C C . ALA A 1 171 ? -22.792 -11.605 11.044 1.00 91.75 171 ALA A C 1
ATOM 1343 O O . ALA A 1 171 ? -22.327 -12.286 11.967 1.00 91.75 171 ALA A O 1
ATOM 1344 N N . PRO A 1 172 ? -23.759 -10.694 11.279 1.00 91.75 172 PRO A N 1
ATOM 1345 C CA . PRO A 1 172 ? -24.314 -9.726 10.326 1.00 91.75 172 PRO A CA 1
ATOM 1346 C C . PRO A 1 172 ? -23.313 -8.596 10.019 1.00 91.75 172 PRO A C 1
ATOM 1348 O O . PRO A 1 172 ? -22.676 -8.072 10.930 1.00 91.75 172 PRO A O 1
ATOM 1351 N N . CYS A 1 173 ? -23.162 -8.226 8.744 1.00 93.38 173 CYS A N 1
ATOM 1352 C CA . CYS A 1 173 ? -22.310 -7.111 8.326 1.00 93.38 173 CYS A CA 1
ATOM 1353 C C . CYS A 1 173 ? -22.852 -6.416 7.070 1.00 93.38 173 CYS A C 1
ATOM 1355 O O . CYS A 1 173 ? -23.466 -7.062 6.217 1.00 93.38 173 CYS A O 1
ATOM 1357 N N . ARG A 1 174 ? -22.552 -5.123 6.917 1.00 94.56 174 ARG A N 1
ATOM 1358 C CA . ARG A 1 174 ? -22.833 -4.355 5.695 1.00 94.56 174 ARG A CA 1
ATOM 1359 C C . ARG A 1 174 ? -21.632 -4.371 4.755 1.00 94.56 174 ARG A C 1
ATOM 1361 O O . ARG A 1 174 ? -20.511 -4.113 5.180 1.00 94.56 174 ARG A O 1
ATOM 1368 N N . GLU A 1 175 ? -21.866 -4.635 3.476 1.00 93.00 175 GLU A N 1
ATOM 1369 C CA . GLU A 1 175 ? -20.842 -4.572 2.429 1.00 93.00 175 GLU A CA 1
ATOM 1370 C C . GLU A 1 175 ? -20.996 -3.274 1.630 1.00 93.00 175 GLU A C 1
ATOM 1372 O O . GLU A 1 175 ? -22.103 -2.932 1.217 1.00 93.00 175 GLU A O 1
ATOM 1377 N N . LEU A 1 176 ? -19.889 -2.559 1.432 1.00 92.62 176 LEU A N 1
ATOM 1378 C CA . LEU A 1 176 ? -19.793 -1.326 0.654 1.00 92.62 176 LEU A CA 1
ATOM 1379 C C . LEU A 1 176 ? -18.726 -1.513 -0.425 1.00 92.62 176 LEU A C 1
ATOM 1381 O O . LEU A 1 176 ? -17.641 -2.022 -0.131 1.00 92.62 176 LEU A O 1
ATOM 1385 N N . LYS A 1 177 ? -19.004 -1.084 -1.659 1.00 91.00 177 LYS A N 1
ATOM 1386 C CA . LYS A 1 177 ? -18.080 -1.253 -2.792 1.00 91.00 177 LYS A CA 1
ATOM 1387 C C . LYS A 1 177 ? -17.802 0.068 -3.483 1.00 91.00 177 LYS A C 1
ATOM 1389 O O . LYS A 1 177 ? -18.726 0.762 -3.884 1.00 91.00 177 LYS A O 1
ATOM 1394 N N . SER A 1 178 ? -16.525 0.394 -3.653 1.00 86.81 178 SER A N 1
ATOM 1395 C CA . SER A 1 178 ? -16.083 1.536 -4.454 1.00 86.81 178 SER A CA 1
ATOM 1396 C C . SER A 1 178 ? -15.408 1.025 -5.715 1.00 86.81 178 SER A C 1
ATOM 1398 O O . SER A 1 178 ? -14.354 0.382 -5.659 1.00 86.81 178 SER A O 1
ATOM 1400 N N . GLU A 1 179 ? -16.000 1.342 -6.862 1.00 77.81 179 GLU A N 1
ATOM 1401 C CA . GLU A 1 179 ? -15.357 1.134 -8.152 1.00 77.81 179 GLU A CA 1
ATOM 1402 C C . GLU A 1 179 ? -14.190 2.123 -8.269 1.00 77.81 179 GLU A C 1
ATOM 1404 O O . GLU A 1 179 ? -14.359 3.339 -8.351 1.00 77.81 179 GLU A O 1
ATOM 1409 N N . GLY A 1 180 ? -12.958 1.620 -8.199 1.00 69.00 180 GLY A N 1
ATOM 1410 C CA . GLY A 1 180 ? -11.798 2.480 -8.3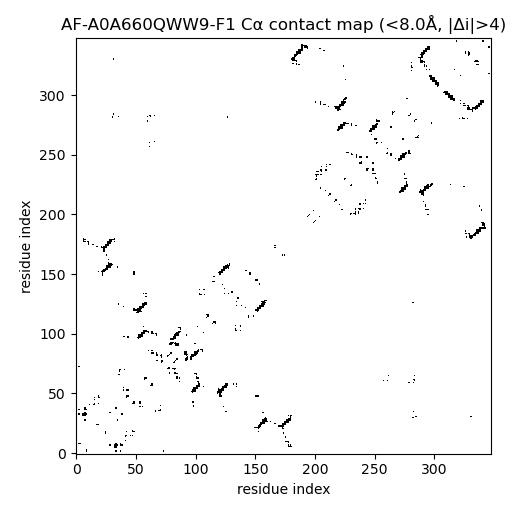96 1.00 69.00 180 GLY A CA 1
ATOM 1411 C C . GLY A 1 180 ? -11.628 2.880 -9.852 1.00 69.00 180 GLY A C 1
ATOM 1412 O O . GLY A 1 180 ? -12.051 2.189 -10.774 1.00 69.00 180 GLY A O 1
ATOM 1413 N N . ARG A 1 181 ? -10.909 3.980 -10.060 1.00 70.44 181 ARG A N 1
ATOM 1414 C CA . ARG A 1 181 ? -10.515 4.451 -11.387 1.00 70.44 181 ARG A CA 1
ATOM 1415 C C . ARG A 1 181 ? -9.087 3.986 -11.654 1.00 70.44 181 ARG A C 1
ATOM 1417 O O . ARG A 1 181 ? -8.145 4.630 -11.204 1.00 70.44 181 ARG A O 1
ATOM 1424 N N . MET A 1 182 ? -8.930 2.845 -12.322 1.00 76.69 182 MET A N 1
ATOM 1425 C CA . MET A 1 182 ? -7.633 2.424 -12.861 1.00 76.69 182 MET A CA 1
ATOM 1426 C C . MET A 1 182 ? -7.561 2.795 -14.338 1.00 76.69 182 MET A C 1
ATOM 1428 O O . MET A 1 182 ? -8.488 2.535 -15.101 1.00 76.69 182 MET A O 1
ATOM 1432 N N . PHE A 1 183 ? -6.451 3.402 -14.736 1.00 87.25 183 PHE A N 1
ATOM 1433 C CA . PHE A 1 183 ? -6.136 3.618 -16.138 1.00 87.25 183 PHE A CA 1
ATOM 1434 C C . PHE A 1 183 ? -5.616 2.319 -16.767 1.00 87.25 183 PHE A C 1
ATOM 1436 O O . PHE A 1 183 ? -5.037 1.488 -16.058 1.00 87.25 183 PHE A O 1
ATOM 1443 N N . PRO A 1 184 ? -5.801 2.127 -18.085 1.00 91.81 184 PRO A N 1
ATOM 1444 C CA . PRO A 1 184 ? -5.286 0.950 -18.771 1.00 91.81 184 PRO A CA 1
ATOM 1445 C C . PRO A 1 184 ? -3.761 0.853 -18.638 1.00 91.81 184 PRO A C 1
ATOM 1447 O O . PRO A 1 184 ? -3.051 1.863 -18.670 1.00 91.81 184 PRO A O 1
ATOM 1450 N N . VAL A 1 185 ? -3.274 -0.380 -18.487 1.00 94.75 185 VAL A N 1
ATOM 1451 C CA . VAL A 1 185 ? -1.845 -0.703 -18.435 1.00 94.75 185 VAL A CA 1
ATOM 1452 C C . VAL A 1 185 ? -1.526 -1.704 -19.534 1.00 94.75 185 VAL A C 1
ATOM 1454 O O . VAL A 1 185 ? -2.051 -2.817 -19.521 1.00 94.75 185 VAL A O 1
ATOM 1457 N N . ASP A 1 186 ? -0.634 -1.328 -20.445 1.00 96.31 186 ASP A N 1
ATOM 1458 C CA . ASP A 1 186 ? -0.174 -2.214 -21.512 1.00 96.31 186 ASP A CA 1
ATOM 1459 C C . ASP A 1 186 ? 0.865 -3.199 -20.965 1.00 96.31 186 ASP A C 1
ATOM 1461 O O . ASP A 1 186 ? 1.926 -2.809 -20.462 1.00 96.31 186 ASP A O 1
ATOM 1465 N N . ILE A 1 187 ? 0.556 -4.494 -21.047 1.00 97.50 187 ILE A N 1
ATOM 1466 C CA . ILE A 1 187 ? 1.399 -5.567 -20.514 1.00 97.50 187 ILE A CA 1
ATOM 1467 C C . ILE A 1 18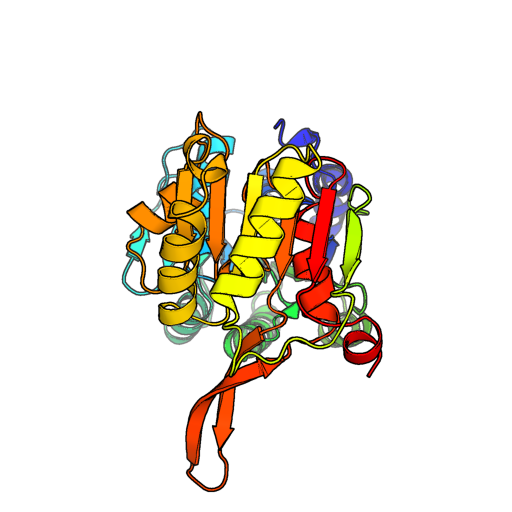7 ? 2.298 -6.114 -21.624 1.00 97.50 187 ILE A C 1
ATOM 1469 O O . ILE A 1 187 ? 1.828 -6.664 -22.615 1.00 97.50 187 ILE A O 1
ATOM 1473 N N . ASN A 1 188 ? 3.607 -6.023 -21.413 1.00 97.31 188 ASN A N 1
ATOM 1474 C CA . ASN A 1 188 ? 4.640 -6.539 -22.298 1.00 97.31 188 ASN A CA 1
ATOM 1475 C C . ASN A 1 188 ? 5.359 -7.713 -21.627 1.00 97.31 188 ASN A C 1
ATOM 1477 O O . ASN A 1 188 ? 6.049 -7.530 -20.623 1.00 97.31 188 ASN A O 1
ATOM 1481 N N . TYR A 1 189 ? 5.234 -8.909 -22.196 1.00 97.94 189 TYR A N 1
ATOM 1482 C CA . TYR A 1 189 ? 5.979 -10.090 -21.755 1.00 97.94 189 TYR A CA 1
ATOM 1483 C C . TYR A 1 189 ? 7.357 -10.167 -22.413 1.00 97.94 189 TYR A C 1
ATOM 1485 O O . TYR A 1 189 ? 7.579 -9.646 -23.511 1.00 97.94 189 TYR A O 1
ATOM 1493 N N . ALA A 1 190 ? 8.287 -10.869 -21.767 1.00 96.44 190 ALA A N 1
ATOM 1494 C CA . ALA A 1 190 ? 9.562 -11.194 -22.384 1.00 96.44 190 ALA A CA 1
ATOM 1495 C C . ALA A 1 190 ? 9.327 -12.065 -23.638 1.00 96.44 190 ALA A C 1
ATOM 1497 O O . ALA A 1 190 ? 8.552 -13.023 -23.583 1.00 96.44 190 ALA A O 1
ATOM 1498 N N . PRO A 1 191 ? 10.011 -11.792 -24.766 1.00 94.19 191 PRO A N 1
ATOM 1499 C CA . PRO A 1 191 ? 9.787 -12.515 -26.022 1.00 94.19 191 PRO A CA 1
ATOM 1500 C C . PRO A 1 191 ? 10.276 -13.969 -25.974 1.00 94.19 191 PRO A C 1
ATOM 1502 O O . PRO A 1 191 ? 9.879 -14.796 -26.788 1.00 94.19 191 PRO A O 1
ATOM 1505 N N . LYS A 1 192 ? 11.176 -14.280 -25.039 1.00 95.00 192 LYS A N 1
ATOM 1506 C CA . LYS A 1 192 ? 11.703 -15.618 -24.780 1.00 95.00 192 LYS A CA 1
ATOM 1507 C C . LYS A 1 192 ? 12.029 -15.755 -23.302 1.00 95.00 192 LYS A C 1
ATOM 1509 O O . LYS A 1 192 ? 12.277 -14.756 -22.625 1.00 95.00 192 LYS A O 1
ATOM 1514 N N . ARG A 1 193 ? 12.075 -16.997 -22.822 1.00 94.56 193 ARG A N 1
ATOM 1515 C CA . ARG A 1 193 ? 12.464 -17.301 -21.445 1.00 94.56 193 ARG A CA 1
ATOM 1516 C C . ARG A 1 193 ? 13.878 -16.786 -21.180 1.00 94.56 193 ARG A C 1
ATOM 1518 O O . ARG A 1 193 ? 14.795 -17.066 -21.954 1.00 94.56 193 ARG A O 1
ATOM 1525 N N . ILE A 1 194 ? 14.041 -16.040 -20.091 1.00 93.50 194 ILE A N 1
ATOM 1526 C CA . ILE A 1 194 ? 15.330 -15.487 -19.675 1.00 93.50 194 ILE A CA 1
ATOM 1527 C C . ILE A 1 194 ? 16.020 -16.502 -18.764 1.00 93.50 194 ILE A C 1
ATOM 1529 O O . ILE A 1 194 ? 15.455 -16.942 -17.763 1.00 93.50 194 ILE A O 1
ATOM 1533 N N . ASP A 1 195 ? 17.247 -16.885 -19.111 1.00 93.06 195 ASP A N 1
ATOM 1534 C CA . ASP A 1 195 ? 18.086 -17.696 -18.233 1.00 93.06 195 ASP A CA 1
ATOM 1535 C C . ASP A 1 195 ? 18.896 -16.790 -17.300 1.00 93.06 195 ASP A C 1
ATOM 1537 O O . ASP A 1 195 ? 19.970 -16.296 -17.657 1.00 93.06 195 ASP A O 1
ATOM 1541 N N . PHE A 1 196 ? 18.388 -16.606 -16.078 1.00 92.69 196 PHE A N 1
ATOM 1542 C CA . PHE A 1 196 ? 19.025 -15.769 -15.060 1.00 92.69 196 PHE A CA 1
ATOM 1543 C C . PHE A 1 196 ? 20.403 -16.262 -14.592 1.00 92.69 196 PHE A C 1
ATOM 1545 O O . PHE A 1 196 ? 21.081 -15.533 -13.870 1.00 92.69 196 PHE A O 1
ATOM 1552 N N . ARG A 1 197 ? 20.858 -17.457 -15.004 1.00 90.69 197 ARG A N 1
ATOM 1553 C CA . ARG A 1 197 ? 22.238 -17.911 -14.753 1.00 90.69 197 ARG A CA 1
ATOM 1554 C C . ARG A 1 197 ? 23.253 -17.206 -15.649 1.00 90.69 197 ARG A C 1
ATOM 1556 O O . ARG A 1 197 ? 24.352 -16.910 -15.197 1.00 90.69 197 ARG A O 1
ATOM 1563 N N . HIS A 1 198 ? 22.881 -16.949 -16.902 1.00 93.38 198 HIS A N 1
ATOM 1564 C CA . HIS A 1 198 ? 23.752 -16.319 -17.900 1.00 93.38 198 HIS A CA 1
ATOM 1565 C C . HIS A 1 198 ? 23.458 -14.828 -18.074 1.00 93.38 198 HIS A C 1
ATOM 1567 O O . HIS A 1 198 ? 24.350 -14.062 -18.425 1.00 93.38 198 HIS A O 1
ATOM 1573 N N . HIS A 1 199 ? 22.220 -14.410 -17.815 1.00 96.06 199 HIS A N 1
ATOM 1574 C CA . HIS A 1 199 ? 21.801 -13.020 -17.893 1.00 96.06 199 HIS A CA 1
ATOM 1575 C C . HIS A 1 199 ? 21.026 -12.656 -16.623 1.00 96.06 199 HIS A C 1
ATOM 1577 O O . HIS A 1 199 ? 19.813 -12.862 -16.570 1.00 96.06 199 HIS A O 1
ATOM 1583 N N . PRO A 1 200 ? 21.722 -12.197 -15.566 1.00 97.00 200 PRO A N 1
ATOM 1584 C CA . PRO A 1 200 ? 21.122 -11.997 -14.255 1.00 97.00 200 PRO A CA 1
ATOM 1585 C C . PRO A 1 200 ? 19.899 -11.080 -14.278 1.00 97.00 200 PRO A C 1
ATOM 1587 O O . PRO A 1 200 ? 19.814 -10.151 -15.078 1.00 97.00 200 PRO A O 1
ATOM 1590 N N . VAL A 1 201 ? 18.977 -11.297 -13.338 1.00 97.50 201 VAL A N 1
ATOM 1591 C CA . VAL A 1 201 ? 17.695 -10.571 -13.268 1.00 97.50 201 VAL A CA 1
ATOM 1592 C C . VAL A 1 201 ? 17.848 -9.044 -13.243 1.00 97.50 201 VAL A C 1
ATOM 1594 O O . VAL A 1 201 ? 17.024 -8.334 -13.813 1.00 97.50 201 VAL A O 1
ATOM 1597 N N . TRP A 1 202 ? 18.918 -8.532 -12.629 1.00 98.38 202 TRP A N 1
ATOM 1598 C CA . TRP A 1 202 ? 19.200 -7.097 -12.570 1.00 98.38 202 TRP A CA 1
ATOM 1599 C C . TRP A 1 202 ? 19.650 -6.510 -13.913 1.00 98.38 202 TRP A C 1
ATOM 1601 O O . TRP A 1 202 ? 19.295 -5.373 -14.211 1.00 98.38 202 TRP A O 1
ATOM 1611 N N . GLU A 1 203 ? 20.377 -7.272 -14.738 1.00 98.25 203 GLU A N 1
ATOM 1612 C CA . GLU A 1 203 ? 20.718 -6.849 -16.104 1.00 98.25 203 GLU A CA 1
ATOM 1613 C C . GLU A 1 203 ? 19.478 -6.873 -16.993 1.00 98.25 203 GLU A C 1
ATOM 1615 O O . GLU A 1 203 ? 19.212 -5.897 -17.686 1.00 98.25 203 GLU A O 1
ATOM 1620 N N . ALA A 1 204 ? 18.652 -7.919 -16.880 1.00 98.12 204 ALA A N 1
ATOM 1621 C CA . ALA A 1 204 ? 17.389 -8.010 -17.613 1.00 98.12 204 ALA A CA 1
ATOM 1622 C C . ALA A 1 204 ? 16.452 -6.832 -17.300 1.00 98.12 204 ALA A C 1
ATOM 1624 O O . ALA A 1 204 ? 15.799 -6.287 -18.191 1.00 98.12 204 ALA A O 1
ATOM 1625 N N . ALA A 1 205 ? 16.397 -6.412 -16.033 1.00 98.50 205 ALA A N 1
ATOM 1626 C CA . ALA A 1 205 ? 15.632 -5.240 -15.629 1.00 98.50 205 ALA A CA 1
ATOM 1627 C C . ALA A 1 205 ? 16.242 -3.926 -16.132 1.00 98.50 205 ALA A C 1
ATOM 1629 O O . ALA A 1 205 ? 15.493 -3.031 -16.521 1.00 98.50 205 ALA A O 1
ATOM 1630 N N . ALA A 1 206 ? 17.572 -3.800 -16.147 1.00 98.50 206 ALA A N 1
ATOM 1631 C CA . ALA A 1 206 ? 18.249 -2.622 -16.685 1.00 98.50 206 ALA A CA 1
ATOM 1632 C C . ALA A 1 206 ? 18.067 -2.494 -18.208 1.00 98.50 206 ALA A C 1
ATOM 1634 O O . ALA A 1 206 ? 17.819 -1.391 -18.691 1.00 98.50 206 ALA A O 1
ATOM 1635 N N . ASP A 1 207 ? 18.105 -3.609 -18.944 1.00 98.00 207 ASP A N 1
ATOM 1636 C CA . ASP A 1 207 ? 17.805 -3.660 -20.380 1.00 98.00 207 ASP A CA 1
ATOM 1637 C C . ASP A 1 207 ? 16.343 -3.278 -20.658 1.00 98.00 207 ASP A C 1
ATOM 1639 O O . ASP A 1 207 ? 16.062 -2.487 -21.559 1.00 98.00 207 ASP A O 1
ATOM 1643 N N . ALA A 1 208 ? 15.400 -3.802 -19.864 1.00 98.00 208 ALA A N 1
ATOM 1644 C CA . ALA A 1 208 ? 13.992 -3.426 -19.967 1.00 98.00 208 ALA A CA 1
ATOM 1645 C C . ALA A 1 208 ? 13.789 -1.930 -19.689 1.00 98.00 208 ALA A C 1
ATOM 1647 O O . ALA A 1 208 ? 13.085 -1.269 -20.446 1.00 98.00 208 ALA A O 1
ATOM 1648 N N . PHE A 1 209 ? 14.447 -1.388 -18.660 1.00 98.31 209 PHE A N 1
ATOM 1649 C CA . PHE A 1 209 ? 14.425 0.040 -18.348 1.00 98.31 209 PHE A CA 1
ATOM 1650 C C . PHE A 1 209 ? 14.937 0.880 -19.518 1.00 98.31 209 PHE A C 1
ATOM 1652 O O . PHE A 1 209 ? 14.232 1.779 -19.970 1.00 98.31 209 PHE A O 1
ATOM 1659 N N . GLU A 1 210 ? 16.128 0.573 -20.036 1.00 97.69 210 GLU A N 1
ATOM 1660 C CA . GLU A 1 210 ? 16.727 1.311 -21.150 1.00 97.69 210 GLU A CA 1
ATOM 1661 C C . GLU A 1 210 ? 15.807 1.298 -22.374 1.00 97.69 210 GLU A C 1
ATOM 1663 O O . GLU A 1 210 ? 15.457 2.364 -22.883 1.00 97.69 210 GLU A O 1
ATOM 1668 N N . LYS A 1 211 ? 15.294 0.121 -22.748 1.00 96.75 211 LYS A N 1
ATOM 1669 C CA . LYS A 1 211 ? 14.347 -0.036 -23.857 1.00 96.75 211 LYS A CA 1
ATOM 1670 C C . LYS A 1 211 ? 13.056 0.766 -23.659 1.00 96.75 211 LYS A C 1
ATOM 1672 O O . LYS A 1 211 ? 12.584 1.392 -24.609 1.00 96.75 211 LYS A O 1
ATOM 1677 N N . SER A 1 212 ? 12.471 0.765 -22.457 1.00 95.62 212 SER A N 1
ATOM 1678 C CA . SER A 1 212 ? 11.270 1.560 -22.167 1.00 95.62 212 SER A CA 1
ATOM 1679 C C . SER A 1 212 ? 11.544 3.052 -22.365 1.00 95.62 212 SER A C 1
ATOM 1681 O O . SER A 1 212 ? 10.752 3.738 -23.012 1.00 95.62 212 SER A O 1
ATOM 1683 N N . ILE A 1 213 ? 12.684 3.558 -21.886 1.00 95.56 213 ILE A N 1
ATOM 1684 C CA . ILE A 1 213 ? 13.028 4.977 -22.042 1.00 95.56 213 ILE A CA 1
ATOM 1685 C C . ILE A 1 213 ? 13.323 5.330 -23.507 1.00 95.56 213 ILE A C 1
ATOM 1687 O O . ILE A 1 213 ? 12.841 6.354 -23.988 1.00 95.56 213 ILE A O 1
ATOM 1691 N N . GLU A 1 214 ? 14.043 4.479 -24.238 1.00 94.25 214 GLU A N 1
ATOM 1692 C CA . GLU A 1 214 ? 14.331 4.674 -25.668 1.00 94.25 214 GLU A CA 1
ATOM 1693 C C . GLU A 1 214 ? 13.067 4.665 -26.537 1.00 94.25 214 GLU A C 1
ATOM 1695 O O . GLU A 1 214 ? 12.999 5.378 -27.536 1.00 94.25 214 GLU A O 1
ATOM 1700 N N . SER A 1 215 ? 12.036 3.919 -26.130 1.00 92.19 215 SER A N 1
ATOM 1701 C CA . SER A 1 215 ? 10.727 3.922 -26.796 1.00 92.19 215 SER A CA 1
ATOM 1702 C C . SER A 1 215 ? 9.885 5.182 -26.536 1.00 92.19 215 SER A C 1
ATOM 1704 O O . SER A 1 215 ? 8.774 5.291 -27.050 1.00 92.19 215 SER A O 1
ATOM 1706 N N . GLY A 1 216 ? 10.401 6.141 -25.757 1.00 91.12 216 GLY A N 1
ATOM 1707 C CA . GLY A 1 216 ? 9.719 7.396 -25.437 1.00 91.12 216 GLY A CA 1
ATOM 1708 C C . GLY A 1 216 ? 8.780 7.312 -24.233 1.00 91.12 216 GLY A C 1
ATOM 1709 O O . GLY A 1 216 ? 7.939 8.191 -24.061 1.00 91.12 216 GLY A O 1
ATOM 1710 N N . ALA A 1 217 ? 8.896 6.279 -23.389 1.00 90.50 217 ALA A N 1
ATOM 1711 C CA . ALA A 1 217 ? 8.022 6.137 -22.232 1.00 90.50 217 ALA A CA 1
ATOM 1712 C C . ALA A 1 217 ? 8.253 7.255 -21.196 1.00 90.50 217 ALA A C 1
ATOM 1714 O O . ALA A 1 217 ? 9.379 7.569 -20.784 1.00 90.50 217 ALA A O 1
ATOM 1715 N N . GLU A 1 218 ? 7.153 7.836 -20.731 1.00 90.06 218 GLU A N 1
ATOM 1716 C CA . GLU A 1 218 ? 7.121 8.917 -19.748 1.00 90.06 218 GLU A CA 1
ATOM 1717 C C . GLU A 1 218 ? 6.767 8.417 -18.342 1.00 90.06 218 GLU A C 1
ATOM 1719 O O . GLU A 1 218 ? 6.230 7.327 -18.166 1.00 90.06 218 GLU A O 1
ATOM 1724 N N . GLY A 1 219 ? 7.016 9.259 -17.335 1.00 92.81 219 GLY A N 1
ATOM 1725 C CA . GLY A 1 219 ? 6.706 8.979 -15.931 1.00 92.81 219 GLY A CA 1
ATOM 1726 C C . GLY A 1 219 ? 7.794 8.215 -15.185 1.00 92.81 219 GLY A C 1
ATOM 1727 O O . GLY A 1 219 ? 8.870 7.929 -15.715 1.00 92.81 219 GLY A O 1
ATOM 1728 N N . ASP A 1 220 ? 7.520 7.922 -13.925 1.00 96.12 220 ASP A N 1
ATOM 1729 C CA . ASP A 1 220 ? 8.456 7.231 -13.049 1.00 96.12 220 ASP A CA 1
ATOM 1730 C C . ASP A 1 220 ? 8.393 5.715 -13.259 1.00 96.12 220 ASP A C 1
ATOM 1732 O O . ASP A 1 220 ? 7.387 5.159 -13.722 1.00 96.12 220 ASP A O 1
ATOM 1736 N N . VAL A 1 221 ? 9.487 5.048 -12.897 1.00 97.69 221 VAL A N 1
ATOM 1737 C CA . VAL A 1 221 ? 9.671 3.605 -13.058 1.00 97.69 221 VAL A CA 1
ATOM 1738 C C . VAL A 1 221 ? 9.677 2.925 -11.695 1.00 97.69 221 VAL A C 1
ATOM 1740 O O . VAL A 1 221 ? 10.398 3.341 -10.788 1.00 97.69 221 VAL A O 1
ATOM 1743 N N . LEU A 1 222 ? 8.915 1.841 -11.563 1.00 98.00 222 LEU A N 1
ATOM 1744 C CA . LEU A 1 222 ? 8.948 0.945 -10.411 1.00 98.00 222 LEU A CA 1
ATOM 1745 C C . LEU A 1 222 ? 9.450 -0.435 -10.843 1.00 98.00 222 LEU A C 1
ATOM 1747 O O . LEU A 1 222 ? 8.822 -1.100 -11.662 1.00 98.00 222 LEU A O 1
ATOM 1751 N N . VAL A 1 223 ? 10.569 -0.876 -10.278 1.00 98.56 223 VAL A N 1
ATOM 1752 C CA . VAL A 1 223 ? 11.188 -2.170 -10.583 1.00 98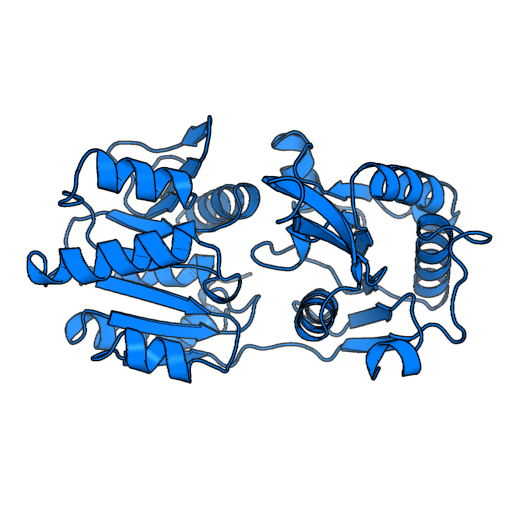.56 223 VAL A CA 1
ATOM 1753 C C . VAL A 1 223 ? 11.012 -3.113 -9.398 1.00 98.56 223 VAL A C 1
ATOM 1755 O O . VAL A 1 223 ? 11.470 -2.800 -8.303 1.00 98.56 223 VAL A O 1
ATOM 1758 N N . PHE A 1 224 ? 10.385 -4.273 -9.597 1.00 98.44 224 PHE A N 1
ATOM 1759 C CA . PHE A 1 224 ? 10.200 -5.277 -8.547 1.00 98.44 224 PHE A CA 1
ATOM 1760 C C . PHE A 1 224 ? 11.320 -6.318 -8.549 1.00 98.44 224 PHE A C 1
ATOM 1762 O O . PHE A 1 224 ? 11.516 -7.037 -9.530 1.00 98.44 224 PHE A O 1
ATOM 1769 N N . MET A 1 225 ? 12.008 -6.446 -7.414 1.00 98.19 225 MET A N 1
ATOM 1770 C CA . MET A 1 225 ? 13.111 -7.381 -7.170 1.00 98.19 225 MET A CA 1
ATOM 1771 C C . MET A 1 225 ? 12.883 -8.199 -5.888 1.00 98.19 225 MET A C 1
ATOM 1773 O O . MET A 1 225 ? 12.214 -7.732 -4.967 1.00 98.19 225 MET A O 1
ATOM 1777 N N . PRO A 1 226 ? 13.435 -9.421 -5.771 1.00 95.94 226 PRO A N 1
ATOM 1778 C CA . PRO A 1 226 ? 13.111 -10.305 -4.652 1.00 95.94 226 PRO A CA 1
ATOM 1779 C C . PRO A 1 226 ? 13.767 -9.914 -3.316 1.00 95.94 226 PRO A C 1
ATOM 1781 O O . PRO A 1 226 ? 13.262 -10.313 -2.267 1.00 95.94 226 PRO A O 1
ATOM 1784 N N . GLY A 1 227 ? 14.869 -9.156 -3.305 1.00 95.31 227 GLY A N 1
ATOM 1785 C CA . GLY A 1 227 ? 15.553 -8.772 -2.067 1.00 95.31 227 GLY A CA 1
ATOM 1786 C C . GLY A 1 227 ? 16.650 -7.720 -2.232 1.00 95.31 227 GLY A C 1
ATOM 1787 O O . GLY A 1 227 ? 1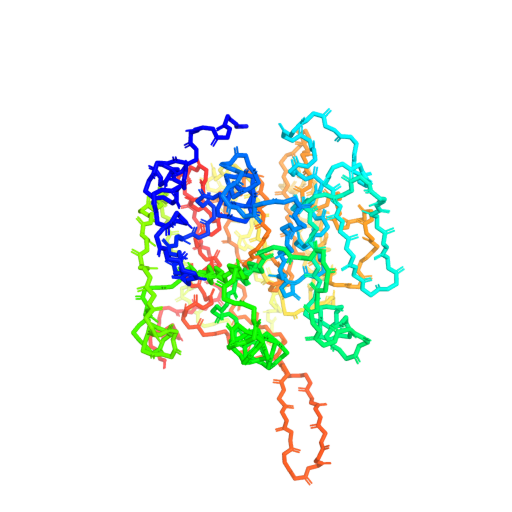6.913 -7.242 -3.331 1.00 95.31 227 GLY A O 1
ATOM 1788 N N . GLY A 1 228 ? 17.284 -7.355 -1.111 1.00 95.56 228 GLY A N 1
ATOM 1789 C CA . GLY A 1 228 ? 18.255 -6.255 -1.036 1.00 95.56 228 GLY A CA 1
ATOM 1790 C C . GLY A 1 228 ? 19.488 -6.438 -1.925 1.00 95.56 228 GLY A C 1
ATOM 1791 O O . GLY A 1 228 ? 19.928 -5.480 -2.553 1.00 95.56 228 GLY A O 1
ATOM 1792 N N . TYR A 1 229 ? 20.008 -7.666 -2.047 1.00 95.75 229 TYR A N 1
ATOM 1793 C CA . TYR A 1 229 ? 21.126 -7.956 -2.953 1.00 95.75 229 TYR A CA 1
ATOM 1794 C C . TYR A 1 229 ? 20.754 -7.659 -4.410 1.00 95.75 229 TYR A C 1
ATOM 1796 O O . TYR A 1 229 ? 21.445 -6.900 -5.088 1.00 95.75 229 TYR A O 1
ATOM 1804 N N . GLU A 1 230 ? 19.626 -8.202 -4.876 1.00 98.00 230 GLU A N 1
ATOM 1805 C CA . GLU A 1 230 ? 19.150 -7.990 -6.243 1.00 98.00 230 GLU A CA 1
ATOM 1806 C C . GLU A 1 230 ? 18.804 -6.516 -6.501 1.00 98.00 230 GLU A C 1
ATOM 1808 O O . GLU A 1 230 ? 19.103 -5.997 -7.577 1.00 98.00 230 GLU A O 1
ATOM 1813 N N . ILE A 1 231 ? 18.242 -5.819 -5.506 1.00 98.38 231 ILE A N 1
ATOM 1814 C CA . ILE A 1 231 ? 17.967 -4.377 -5.572 1.00 98.38 231 ILE A CA 1
ATOM 1815 C C . ILE A 1 231 ? 19.256 -3.588 -5.792 1.00 98.38 231 ILE A C 1
ATOM 1817 O O . ILE A 1 231 ? 19.326 -2.809 -6.739 1.00 98.38 231 ILE A O 1
ATOM 1821 N N . SER A 1 232 ? 20.285 -3.802 -4.969 1.00 98.19 232 SER A N 1
ATOM 1822 C CA . SER A 1 232 ? 21.556 -3.079 -5.087 1.00 98.19 232 SER A CA 1
ATOM 1823 C C . SER A 1 232 ? 22.209 -3.295 -6.452 1.00 98.19 232 SER A C 1
ATOM 1825 O O . SER A 1 232 ? 22.599 -2.329 -7.107 1.00 98.19 232 SER A O 1
ATOM 1827 N N . ARG A 1 233 ? 22.237 -4.544 -6.939 1.00 98.56 233 ARG A N 1
ATOM 1828 C CA . ARG A 1 233 ? 22.768 -4.874 -8.274 1.00 98.56 233 ARG A CA 1
ATOM 1829 C C . ARG A 1 233 ? 21.963 -4.230 -9.402 1.00 98.56 233 ARG A C 1
ATOM 1831 O O . ARG A 1 233 ? 22.541 -3.765 -10.376 1.00 98.56 233 ARG A O 1
ATOM 1838 N N . THR A 1 234 ? 20.642 -4.148 -9.257 1.00 98.75 234 THR A N 1
ATOM 1839 C CA . THR A 1 234 ? 19.764 -3.474 -10.228 1.00 98.75 234 THR A CA 1
ATOM 1840 C C . THR A 1 234 ? 19.990 -1.970 -10.241 1.00 98.75 234 THR A C 1
ATOM 1842 O O . THR A 1 234 ? 20.060 -1.373 -11.309 1.00 98.75 234 THR A O 1
ATOM 1845 N N . VAL A 1 235 ? 20.157 -1.344 -9.073 1.00 98.62 235 VAL A N 1
ATOM 1846 C CA . VAL A 1 235 ? 20.486 0.084 -8.979 1.00 98.62 235 VAL A CA 1
ATOM 1847 C C . VAL A 1 235 ? 21.820 0.378 -9.671 1.00 98.62 235 VAL A C 1
ATOM 1849 O O . VAL A 1 235 ? 21.903 1.346 -10.425 1.00 98.62 235 VAL A O 1
ATOM 1852 N N . GLU A 1 236 ? 22.843 -0.455 -9.462 1.00 98.44 236 GLU A N 1
ATOM 1853 C CA . GLU A 1 236 ? 24.133 -0.352 -10.162 1.00 98.44 236 GLU A CA 1
ATOM 1854 C C . GLU A 1 236 ? 23.972 -0.494 -11.683 1.00 98.44 236 GLU A C 1
ATOM 1856 O O . GLU A 1 236 ? 24.427 0.374 -12.431 1.00 98.44 236 GLU A O 1
ATOM 1861 N N . ALA A 1 237 ? 23.277 -1.542 -12.139 1.00 98.50 237 ALA A N 1
ATOM 1862 C CA . ALA A 1 237 ? 23.073 -1.827 -13.559 1.00 98.50 237 ALA A CA 1
ATOM 1863 C C . ALA A 1 237 ? 22.277 -0.723 -14.276 1.00 98.50 237 ALA A C 1
ATOM 1865 O O . ALA A 1 237 ? 22.629 -0.326 -15.386 1.00 98.50 237 ALA A O 1
ATOM 1866 N N . ILE A 1 238 ? 21.244 -0.171 -13.629 1.00 98.50 238 ILE A N 1
ATOM 1867 C CA . ILE A 1 238 ? 20.464 0.954 -14.160 1.00 98.50 238 ILE A CA 1
ATOM 1868 C C . ILE A 1 238 ? 21.324 2.215 -14.229 1.00 98.50 238 ILE A C 1
ATOM 1870 O O . ILE A 1 238 ? 21.348 2.876 -15.263 1.00 98.50 238 ILE A O 1
ATOM 1874 N N . ARG A 1 239 ? 22.078 2.544 -13.172 1.00 98.19 239 ARG A N 1
ATOM 1875 C CA . ARG A 1 239 ? 22.955 3.731 -13.154 1.00 98.19 239 ARG A CA 1
ATOM 1876 C C . ARG A 1 239 ? 24.061 3.680 -14.210 1.00 98.19 239 ARG A C 1
ATOM 1878 O O . ARG A 1 239 ? 24.546 4.733 -14.617 1.00 98.19 239 ARG A O 1
ATOM 1885 N N . ALA A 1 240 ? 24.450 2.487 -14.660 1.00 97.75 240 ALA A N 1
ATOM 1886 C CA . ALA A 1 240 ? 25.402 2.314 -15.752 1.00 97.75 240 ALA A CA 1
ATOM 1887 C C . ALA A 1 240 ? 24.822 2.683 -17.135 1.00 97.75 240 ALA A C 1
ATOM 1889 O O . ALA A 1 240 ? 25.588 2.932 -18.069 1.00 97.75 240 ALA A O 1
ATOM 1890 N N . ARG A 1 241 ? 23.491 2.760 -17.283 1.00 97.31 241 ARG A N 1
ATOM 1891 C CA . ARG A 1 241 ? 22.828 3.144 -18.539 1.00 97.31 241 ARG A CA 1
ATOM 1892 C C . ARG A 1 241 ? 22.903 4.649 -18.759 1.00 97.31 241 ARG A C 1
ATOM 1894 O O . ARG A 1 241 ? 22.743 5.448 -17.837 1.00 97.31 241 ARG A O 1
ATOM 1901 N N . LYS A 1 242 ? 23.106 5.070 -20.011 1.00 95.38 242 LYS A N 1
ATOM 1902 C CA . LYS A 1 242 ? 23.244 6.502 -20.345 1.00 95.38 242 LYS A CA 1
ATOM 1903 C C . LYS A 1 242 ? 21.967 7.286 -20.035 1.00 95.38 242 LYS A C 1
ATOM 1905 O O . LYS A 1 242 ? 22.054 8.415 -19.552 1.00 95.38 242 LYS A O 1
ATOM 1910 N N . CYS A 1 243 ? 20.802 6.679 -20.273 1.00 94.19 243 CYS A N 1
ATOM 1911 C CA . CYS A 1 243 ? 19.496 7.286 -20.023 1.00 94.19 243 CYS A CA 1
ATOM 1912 C C . CYS A 1 243 ? 19.218 7.545 -18.531 1.00 94.19 243 CYS A C 1
ATOM 1914 O O . CYS A 1 243 ? 18.467 8.464 -18.207 1.00 94.19 243 CYS A O 1
ATOM 1916 N N . ALA A 1 244 ? 19.871 6.821 -17.612 1.00 94.75 244 ALA A N 1
ATOM 1917 C CA . ALA A 1 244 ? 19.643 6.953 -16.172 1.00 94.75 244 ALA A CA 1
ATOM 1918 C C . ALA A 1 244 ? 20.099 8.299 -15.585 1.00 94.75 244 ALA A C 1
ATOM 1920 O O . ALA A 1 244 ? 19.678 8.654 -14.490 1.00 94.75 244 ALA A O 1
ATOM 1921 N N . ARG A 1 245 ? 20.907 9.091 -16.308 1.00 93.31 245 ARG A N 1
ATOM 1922 C CA . ARG A 1 245 ? 21.334 10.436 -15.867 1.00 93.31 245 ARG A CA 1
ATOM 1923 C C . ARG A 1 245 ? 20.175 11.414 -15.665 1.00 93.31 245 ARG A C 1
ATOM 1925 O O . ARG A 1 245 ? 20.339 12.391 -14.945 1.00 93.31 245 ARG A O 1
ATOM 1932 N N . ALA A 1 246 ? 19.034 11.164 -16.306 1.00 92.81 246 ALA A N 1
ATOM 1933 C CA . ALA A 1 246 ? 17.819 11.962 -16.151 1.00 92.81 246 ALA A CA 1
ATOM 1934 C C . ALA A 1 246 ? 16.943 11.513 -14.965 1.00 92.81 246 ALA A C 1
ATOM 1936 O O . ALA A 1 246 ? 15.846 12.045 -14.792 1.00 92.81 246 ALA A O 1
ATOM 1937 N N . PHE A 1 247 ? 17.396 10.523 -14.183 1.00 96.25 247 PHE A N 1
ATOM 1938 C CA . PHE A 1 247 ? 16.597 9.889 -13.146 1.00 96.25 247 PHE A CA 1
ATOM 1939 C C . PHE A 1 247 ? 17.287 9.858 -11.785 1.00 96.25 247 PHE A C 1
ATOM 1941 O O . PHE A 1 247 ? 18.472 9.544 -11.659 1.00 96.25 247 PHE A O 1
ATOM 1948 N N . ALA A 1 248 ? 16.489 10.039 -10.739 1.00 96.19 248 ALA A N 1
ATOM 1949 C CA . ALA A 1 248 ? 16.867 9.680 -9.386 1.00 96.19 248 ALA A CA 1
ATOM 1950 C C . ALA A 1 248 ? 16.602 8.180 -9.158 1.00 96.19 248 ALA A C 1
ATOM 1952 O O . ALA A 1 248 ? 15.457 7.743 -9.041 1.00 96.19 248 ALA A O 1
ATOM 1953 N N . VAL A 1 249 ? 17.669 7.375 -9.110 1.00 97.38 249 VAL A N 1
ATOM 1954 C CA . VAL A 1 249 ? 17.585 5.914 -8.917 1.00 97.38 249 VAL A CA 1
ATOM 1955 C C . VAL A 1 249 ? 17.714 5.572 -7.431 1.00 97.38 249 VAL A C 1
ATOM 1957 O O . VAL A 1 249 ? 18.784 5.786 -6.845 1.00 97.38 249 VAL A O 1
ATOM 1960 N N . MET A 1 250 ? 16.653 5.026 -6.831 1.00 97.19 250 MET A N 1
ATOM 1961 C CA . MET A 1 250 ? 16.533 4.798 -5.386 1.00 97.19 250 MET A CA 1
ATOM 1962 C C . MET A 1 250 ? 16.135 3.348 -5.049 1.00 97.19 250 MET A C 1
ATOM 1964 O O . MET A 1 250 ? 15.241 2.794 -5.691 1.00 97.19 250 MET A O 1
ATOM 1968 N N . PRO A 1 251 ? 16.755 2.720 -4.033 1.00 97.69 251 PRO A N 1
ATOM 1969 C CA . PRO A 1 251 ? 16.311 1.430 -3.514 1.00 97.69 251 PRO A CA 1
ATOM 1970 C C . PRO A 1 251 ? 15.106 1.587 -2.572 1.00 97.69 251 PRO A C 1
ATOM 1972 O O . PRO A 1 251 ? 14.962 2.608 -1.901 1.00 97.69 251 PRO A O 1
ATOM 1975 N N . LEU A 1 252 ? 14.273 0.548 -2.457 1.00 96.25 252 LEU A N 1
ATOM 1976 C CA . LEU A 1 252 ? 13.174 0.487 -1.491 1.00 96.25 252 LEU A CA 1
ATOM 1977 C C . LEU A 1 252 ? 12.974 -0.934 -0.927 1.00 96.25 252 LEU A C 1
ATOM 1979 O O . LEU A 1 252 ? 12.352 -1.798 -1.541 1.00 96.25 252 LEU A O 1
ATOM 1983 N N . HIS A 1 253 ? 13.471 -1.184 0.286 1.00 93.75 253 HIS A N 1
ATOM 1984 C CA . HIS A 1 253 ? 13.274 -2.450 1.004 1.00 93.75 253 HIS A CA 1
ATOM 1985 C C . HIS A 1 253 ? 13.212 -2.254 2.526 1.00 93.75 253 HIS A C 1
ATOM 1987 O O . HIS A 1 253 ? 13.494 -1.175 3.051 1.00 93.75 253 HIS A O 1
ATOM 1993 N N . GLY A 1 254 ? 12.813 -3.307 3.247 1.00 87.94 254 GLY A N 1
ATOM 1994 C CA . GLY A 1 254 ? 12.498 -3.250 4.682 1.00 87.94 254 GLY A CA 1
ATOM 1995 C C . GLY A 1 254 ? 13.667 -2.905 5.615 1.00 87.94 254 GLY A C 1
ATOM 1996 O O . GLY A 1 254 ? 13.419 -2.433 6.724 1.00 87.94 254 GLY A O 1
ATOM 1997 N N . GLU A 1 255 ? 14.908 -3.107 5.168 1.00 88.62 255 GLU A N 1
ATOM 1998 C CA . GLU A 1 255 ? 16.138 -2.859 5.945 1.00 88.62 255 GLU A CA 1
ATOM 1999 C C . GLU A 1 255 ? 16.669 -1.425 5.813 1.00 88.62 255 GLU A C 1
ATOM 2001 O O . GLU A 1 255 ? 17.555 -1.030 6.567 1.00 88.62 255 GLU A O 1
ATOM 2006 N N . LEU A 1 256 ? 16.136 -0.635 4.875 1.00 91.50 256 LEU A N 1
ATOM 2007 C CA . LEU A 1 256 ? 16.509 0.771 4.734 1.00 91.50 256 LEU A CA 1
ATOM 2008 C C . LEU A 1 256 ? 16.102 1.588 5.964 1.00 91.50 256 LEU A C 1
ATOM 2010 O O . LEU A 1 256 ? 15.127 1.271 6.657 1.00 91.50 256 LEU A O 1
ATOM 2014 N N . SER A 1 257 ? 16.819 2.690 6.194 1.00 91.69 257 SER A N 1
ATOM 2015 C CA . SER A 1 257 ? 16.432 3.658 7.217 1.00 91.69 257 SER A CA 1
ATOM 2016 C C . SER A 1 257 ? 15.061 4.267 6.891 1.00 91.69 257 SER A C 1
ATOM 2018 O O . SER A 1 257 ? 14.670 4.369 5.726 1.00 91.69 257 SER A O 1
ATOM 2020 N N . ALA A 1 258 ? 14.323 4.716 7.912 1.00 87.19 258 ALA A N 1
ATOM 2021 C CA . ALA A 1 258 ? 13.025 5.367 7.705 1.00 87.19 258 ALA A CA 1
ATOM 2022 C C . ALA A 1 258 ? 13.133 6.593 6.778 1.00 87.19 258 ALA A C 1
ATOM 2024 O O . ALA A 1 258 ? 12.244 6.835 5.964 1.00 87.19 258 ALA A O 1
ATOM 2025 N N . ARG A 1 259 ? 14.254 7.323 6.861 1.00 90.00 259 ARG A N 1
ATOM 2026 C CA . ARG A 1 259 ? 14.562 8.465 5.993 1.00 90.00 259 ARG A CA 1
ATOM 2027 C C . ARG A 1 259 ? 14.708 8.048 4.530 1.00 90.00 259 ARG A C 1
ATOM 2029 O O . ARG A 1 259 ? 14.154 8.717 3.665 1.00 90.00 259 ARG A O 1
ATOM 2036 N N . ASP A 1 260 ? 15.422 6.961 4.255 1.00 92.44 260 ASP A N 1
ATOM 2037 C CA . ASP A 1 260 ? 15.647 6.498 2.880 1.00 92.44 260 ASP A CA 1
ATOM 2038 C C . ASP A 1 260 ? 14.371 5.899 2.275 1.00 92.44 260 ASP A C 1
ATOM 2040 O O . ASP A 1 260 ? 14.070 6.131 1.106 1.00 92.44 260 ASP A O 1
ATOM 2044 N N . GLN A 1 261 ? 13.570 5.197 3.086 1.00 92.62 261 GLN A N 1
ATOM 2045 C CA . GLN A 1 261 ? 12.241 4.737 2.674 1.00 92.62 261 GLN A CA 1
ATOM 2046 C C . GLN A 1 261 ? 11.321 5.914 2.325 1.00 92.62 261 GLN A C 1
ATOM 2048 O O . GLN A 1 261 ? 10.613 5.858 1.321 1.00 92.62 261 GLN A O 1
ATOM 2053 N N . ASP A 1 262 ? 11.350 6.986 3.123 1.00 89.00 262 ASP A N 1
ATOM 2054 C CA . ASP A 1 262 ? 10.589 8.207 2.839 1.00 89.00 262 ASP A CA 1
ATOM 2055 C C . ASP A 1 262 ? 11.052 8.894 1.563 1.00 89.00 262 ASP A C 1
ATOM 2057 O O . ASP A 1 262 ? 10.211 9.333 0.784 1.00 89.00 262 ASP A O 1
ATOM 2061 N N . ALA A 1 263 ? 12.363 8.971 1.332 1.00 90.69 263 ALA A N 1
ATOM 2062 C CA . ALA A 1 263 ? 12.916 9.571 0.125 1.00 90.69 263 ALA A CA 1
ATOM 2063 C C . ALA A 1 263 ? 12.488 8.809 -1.140 1.00 90.69 263 ALA A C 1
ATOM 2065 O O . ALA A 1 263 ? 12.110 9.433 -2.127 1.00 90.69 263 ALA A O 1
ATOM 2066 N N . ALA A 1 264 ? 12.476 7.471 -1.097 1.00 92.06 264 ALA A N 1
ATOM 2067 C CA . ALA A 1 264 ? 12.068 6.642 -2.232 1.00 92.06 264 ALA A CA 1
ATOM 2068 C C . ALA A 1 264 ? 10.582 6.807 -2.606 1.00 92.06 264 ALA A C 1
ATOM 2070 O O . ALA A 1 264 ? 10.217 6.694 -3.779 1.00 92.06 264 ALA A O 1
ATOM 2071 N N . VAL A 1 265 ? 9.716 7.071 -1.623 1.00 90.38 265 VAL A N 1
ATOM 2072 C CA . VAL A 1 265 ? 8.268 7.228 -1.846 1.00 90.38 265 VAL A CA 1
ATOM 2073 C C . VAL A 1 265 ? 7.867 8.690 -2.081 1.00 90.38 265 VAL A C 1
ATOM 2075 O O . VAL A 1 265 ? 6.906 8.944 -2.805 1.00 90.38 265 VAL A O 1
ATOM 2078 N N . GLY A 1 266 ? 8.601 9.642 -1.505 1.00 87.69 266 GLY A N 1
ATOM 2079 C CA . GLY A 1 266 ? 8.305 11.074 -1.553 1.00 87.69 266 GLY A CA 1
ATOM 2080 C C . GLY A 1 266 ? 8.447 11.710 -2.936 1.00 87.69 266 GLY A C 1
ATOM 2081 O O . GLY A 1 266 ? 8.944 11.102 -3.884 1.00 87.69 266 GLY A O 1
ATOM 2082 N N . GLU A 1 267 ? 7.988 12.953 -3.056 1.00 85.62 267 GLU A N 1
ATOM 2083 C CA . GLU A 1 267 ? 8.103 13.740 -4.287 1.00 85.62 267 GLU A CA 1
ATOM 2084 C C . GLU A 1 267 ? 9.573 13.990 -4.659 1.00 85.62 267 GLU A C 1
ATOM 2086 O O . GLU A 1 267 ? 10.443 14.126 -3.796 1.00 85.62 267 GLU A O 1
ATOM 2091 N N . CYS A 1 268 ? 9.853 14.042 -5.961 1.00 87.38 268 CYS A N 1
ATOM 2092 C CA . CYS A 1 268 ? 11.172 14.344 -6.502 1.00 87.38 268 CYS A CA 1
ATOM 2093 C C . CYS A 1 268 ? 11.015 15.240 -7.730 1.00 87.38 268 CYS A C 1
ATOM 2095 O O . CYS A 1 268 ? 10.102 15.037 -8.527 1.00 87.38 268 CYS A O 1
ATOM 2097 N N . GLU A 1 269 ? 11.897 16.230 -7.876 1.00 85.31 269 GLU A N 1
ATOM 2098 C CA . GLU A 1 269 ? 11.895 17.138 -9.032 1.00 85.31 269 GLU A CA 1
ATOM 2099 C C . GLU A 1 269 ? 12.306 16.426 -10.329 1.00 85.31 269 GLU A C 1
ATOM 2101 O O . GLU A 1 269 ? 11.875 16.798 -11.418 1.00 85.31 269 GLU A O 1
ATOM 2106 N N . GLN A 1 270 ? 13.145 15.394 -10.212 1.00 89.31 270 GLN A N 1
ATOM 2107 C CA . GLN A 1 270 ? 13.561 14.542 -11.322 1.00 89.31 270 GLN A CA 1
ATOM 2108 C C . GLN A 1 270 ? 12.673 13.300 -11.400 1.00 89.31 270 GLN A C 1
ATOM 2110 O O . GLN A 1 270 ? 12.137 12.843 -10.389 1.00 89.31 270 GLN A O 1
ATOM 2115 N N . ARG A 1 271 ? 12.582 12.700 -12.595 1.00 93.62 271 ARG A N 1
ATOM 2116 C CA . ARG A 1 271 ? 11.934 11.391 -12.756 1.00 93.62 271 ARG A CA 1
ATOM 2117 C C . ARG A 1 271 ? 12.609 10.372 -11.844 1.00 93.62 271 ARG A C 1
ATOM 2119 O O . ARG A 1 271 ? 13.833 10.362 -11.709 1.00 93.62 271 ARG A O 1
ATOM 2126 N N . LYS A 1 272 ? 11.835 9.483 -11.238 1.00 95.06 272 LYS A N 1
ATOM 2127 C CA . LYS A 1 272 ? 12.357 8.461 -10.327 1.00 95.06 272 LYS A CA 1
ATOM 2128 C C . LYS A 1 272 ? 12.413 7.091 -10.976 1.00 95.06 272 LYS A C 1
ATOM 2130 O O . LYS A 1 272 ? 11.544 6.709 -11.758 1.00 95.06 272 LYS A O 1
ATOM 2135 N N . VAL A 1 273 ? 13.417 6.323 -10.569 1.00 97.81 273 VAL A N 1
ATOM 2136 C CA . VAL A 1 273 ? 13.435 4.867 -10.709 1.00 97.81 273 VAL A CA 1
ATOM 2137 C C . VAL A 1 273 ? 13.524 4.283 -9.310 1.00 97.81 273 VAL A C 1
ATOM 2139 O O . VAL A 1 273 ? 14.562 4.386 -8.657 1.00 97.81 273 VAL A O 1
ATOM 2142 N N . VAL A 1 274 ? 12.437 3.682 -8.840 1.00 97.94 274 VAL A N 1
ATOM 2143 C CA . VAL A 1 274 ? 12.393 3.016 -7.538 1.00 97.94 274 VAL A CA 1
ATOM 2144 C C . VAL A 1 274 ? 12.559 1.520 -7.754 1.00 97.94 274 VAL A C 1
ATOM 2146 O O . VAL A 1 274 ? 11.742 0.894 -8.422 1.00 97.94 274 VAL A O 1
ATOM 2149 N N . VAL A 1 275 ? 13.606 0.931 -7.182 1.00 98.50 275 VAL A N 1
ATOM 2150 C CA . VAL A 1 275 ? 13.840 -0.518 -7.220 1.00 98.50 275 VAL A CA 1
ATOM 2151 C C . VAL A 1 275 ? 13.432 -1.107 -5.874 1.00 98.50 275 VAL A C 1
ATOM 2153 O O . VAL A 1 275 ? 14.097 -0.875 -4.864 1.00 98.50 275 VAL A O 1
ATOM 2156 N N . ALA A 1 276 ? 12.324 -1.842 -5.847 1.00 97.44 276 ALA A N 1
ATOM 2157 C CA . ALA A 1 276 ? 11.634 -2.232 -4.628 1.00 97.44 276 ALA A CA 1
ATOM 2158 C C . ALA A 1 276 ? 11.442 -3.744 -4.482 1.00 97.44 276 ALA A C 1
ATOM 2160 O O . ALA A 1 276 ? 11.354 -4.476 -5.467 1.00 97.44 276 ALA A O 1
ATOM 2161 N N . THR A 1 277 ? 11.295 -4.215 -3.240 1.00 94.88 277 THR A N 1
ATOM 2162 C CA . THR A 1 277 ? 10.677 -5.528 -2.994 1.00 94.88 277 THR A CA 1
ATOM 2163 C C . THR A 1 277 ? 9.157 -5.457 -3.148 1.00 94.88 277 THR A C 1
ATOM 2165 O O . THR A 1 277 ? 8.582 -4.413 -3.471 1.00 94.88 277 THR A O 1
ATOM 2168 N N . ASN A 1 278 ? 8.471 -6.550 -2.812 1.00 89.94 278 ASN A N 1
ATOM 2169 C CA . ASN A 1 278 ? 7.023 -6.561 -2.625 1.00 89.94 278 ASN A CA 1
ATOM 2170 C C . ASN A 1 278 ? 6.520 -5.513 -1.615 1.00 89.94 278 ASN A C 1
ATOM 2172 O O . ASN A 1 278 ? 5.315 -5.313 -1.546 1.00 89.94 278 ASN A O 1
ATOM 2176 N N . VAL A 1 279 ? 7.384 -4.798 -0.876 1.00 88.56 279 VAL A N 1
ATOM 2177 C CA . VAL A 1 279 ? 6.999 -3.648 -0.038 1.00 88.56 279 VAL A CA 1
ATOM 2178 C C . VAL A 1 279 ? 6.178 -2.604 -0.809 1.00 88.56 279 VAL A C 1
ATOM 2180 O O . VAL A 1 279 ? 5.284 -2.003 -0.223 1.00 88.56 279 VAL A O 1
ATOM 2183 N N . ALA A 1 280 ? 6.433 -2.439 -2.112 1.00 89.31 280 ALA A N 1
ATOM 2184 C CA . ALA A 1 280 ? 5.724 -1.504 -2.987 1.00 89.31 280 ALA A CA 1
ATOM 2185 C C . ALA A 1 280 ? 4.530 -2.123 -3.745 1.00 89.31 280 ALA A C 1
ATOM 2187 O O . ALA A 1 280 ? 3.896 -1.434 -4.542 1.00 89.31 280 ALA A O 1
ATOM 2188 N N . GLU A 1 281 ? 4.226 -3.405 -3.525 1.00 86.50 281 GLU A N 1
ATOM 2189 C CA . GLU A 1 281 ? 3.119 -4.121 -4.178 1.00 86.50 281 GLU A CA 1
ATOM 2190 C C . GLU A 1 281 ? 1.778 -3.517 -3.738 1.00 86.50 281 GLU A C 1
ATOM 2192 O O . GLU A 1 281 ? 1.049 -2.912 -4.527 1.00 86.50 281 GLU A O 1
ATOM 2197 N N . THR A 1 282 ? 1.532 -3.530 -2.434 1.00 79.00 282 THR A N 1
ATOM 2198 C CA . THR A 1 282 ? 0.309 -3.050 -1.782 1.00 79.00 282 THR A CA 1
ATOM 2199 C C . THR A 1 282 ? 0.598 -1.874 -0.845 1.00 79.00 282 THR A C 1
ATOM 2201 O O . THR A 1 282 ? 1.755 -1.527 -0.591 1.00 79.00 282 THR A O 1
ATOM 2204 N N . SER A 1 283 ? -0.464 -1.214 -0.369 1.00 72.25 283 SER A N 1
ATOM 2205 C CA . SER A 1 283 ? -0.463 -0.309 0.805 1.00 72.25 283 SER A CA 1
ATOM 2206 C C . SER A 1 283 ? 0.378 0.981 0.755 1.00 72.25 283 SER A C 1
ATOM 2208 O O . SER A 1 283 ? 0.232 1.840 1.620 1.00 72.25 283 SER A O 1
ATOM 2210 N N . ILE A 1 284 ? 1.251 1.157 -0.234 1.00 78.94 284 ILE A N 1
ATOM 2211 C CA . ILE A 1 284 ? 2.049 2.373 -0.452 1.00 78.94 284 ILE A CA 1
ATOM 2212 C C . ILE A 1 284 ? 1.620 2.978 -1.778 1.00 78.94 284 ILE A C 1
ATOM 2214 O O . ILE A 1 284 ? 1.363 2.233 -2.717 1.00 78.94 284 ILE A O 1
ATOM 2218 N N . THR A 1 285 ? 1.576 4.298 -1.911 1.00 77.38 285 THR A N 1
ATOM 2219 C CA . THR A 1 285 ? 1.436 4.965 -3.213 1.00 77.38 285 THR A CA 1
ATOM 2220 C C . THR A 1 285 ? 2.718 5.728 -3.493 1.00 77.38 285 THR A C 1
ATOM 2222 O O . THR A 1 285 ? 3.160 6.504 -2.656 1.00 77.38 285 THR A O 1
ATOM 2225 N N . ILE A 1 286 ? 3.329 5.447 -4.643 1.00 87.38 286 ILE A N 1
ATOM 2226 C CA . ILE A 1 286 ? 4.429 6.240 -5.188 1.00 87.38 286 ILE A CA 1
ATOM 2227 C C . ILE A 1 286 ? 3.797 6.982 -6.355 1.00 87.38 286 ILE A C 1
ATOM 2229 O O . ILE A 1 286 ? 3.394 6.348 -7.334 1.00 87.38 286 ILE A O 1
ATOM 2233 N N . ASP A 1 287 ? 3.616 8.286 -6.201 1.00 84.06 287 ASP A N 1
ATOM 2234 C CA . ASP A 1 287 ? 3.007 9.104 -7.243 1.00 84.06 287 ASP A CA 1
ATOM 2235 C C . ASP A 1 287 ? 3.943 9.190 -8.453 1.00 84.06 287 ASP A C 1
ATOM 2237 O O . ASP A 1 287 ? 5.164 9.186 -8.304 1.00 84.06 287 ASP A O 1
ATOM 2241 N N . GLY A 1 288 ? 3.359 9.235 -9.652 1.00 89.50 288 GLY A N 1
ATOM 2242 C CA . GLY A 1 288 ? 4.099 9.386 -10.909 1.00 89.50 288 GLY A CA 1
ATOM 2243 C C . GLY A 1 288 ? 4.513 8.084 -11.599 1.00 89.50 288 GLY A C 1
ATOM 2244 O O . GLY A 1 288 ? 4.923 8.145 -12.759 1.00 89.50 288 GLY A O 1
ATOM 2245 N N . ILE A 1 289 ? 4.366 6.916 -10.955 1.00 94.44 289 ILE A N 1
ATOM 2246 C CA . ILE A 1 289 ? 4.684 5.626 -11.589 1.00 94.44 289 ILE A CA 1
ATOM 2247 C C . ILE A 1 289 ? 3.778 5.392 -12.803 1.00 94.44 289 ILE A C 1
ATOM 2249 O O . ILE A 1 289 ? 2.562 5.276 -12.664 1.00 94.44 289 ILE A O 1
ATOM 2253 N N . ARG A 1 290 ? 4.392 5.272 -13.984 1.00 95.56 290 ARG A N 1
ATOM 2254 C CA . ARG A 1 290 ? 3.730 4.908 -15.252 1.00 95.56 290 ARG A CA 1
ATOM 2255 C C . ARG A 1 290 ? 4.369 3.689 -15.912 1.00 95.56 290 ARG A C 1
ATOM 2257 O O . ARG A 1 290 ? 3.812 3.151 -16.863 1.00 95.56 290 ARG A O 1
ATOM 2264 N N . ILE A 1 291 ? 5.526 3.249 -15.419 1.00 97.69 291 ILE A N 1
ATOM 2265 C CA . ILE A 1 291 ? 6.272 2.113 -15.960 1.00 97.69 291 ILE A CA 1
ATOM 2266 C C . ILE A 1 291 ? 6.568 1.156 -14.809 1.00 97.69 291 ILE A C 1
ATOM 2268 O O . ILE A 1 291 ? 7.169 1.541 -13.806 1.00 97.69 291 ILE A O 1
ATOM 2272 N N . VAL A 1 292 ? 6.163 -0.100 -14.950 1.00 98.12 292 VAL A N 1
ATOM 2273 C CA . VAL A 1 292 ? 6.521 -1.181 -14.027 1.00 98.12 292 VAL A CA 1
ATOM 227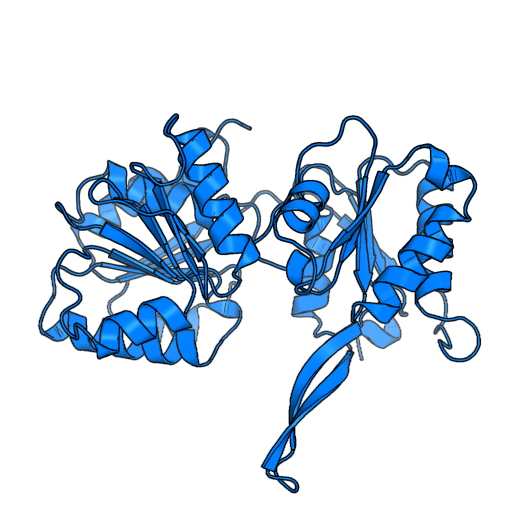4 C C . VAL A 1 292 ? 7.437 -2.159 -14.743 1.00 98.12 292 VAL A C 1
ATOM 2276 O O . VAL A 1 292 ? 7.155 -2.546 -15.870 1.00 98.12 292 VAL A O 1
ATOM 2279 N N . ILE A 1 293 ? 8.506 -2.596 -14.086 1.00 98.69 293 ILE A N 1
ATOM 2280 C CA . ILE A 1 293 ? 9.357 -3.701 -14.540 1.00 98.69 293 ILE A CA 1
ATOM 2281 C C . ILE A 1 293 ? 9.307 -4.774 -13.460 1.00 98.69 293 ILE A C 1
ATOM 2283 O O . ILE A 1 293 ? 9.728 -4.537 -12.330 1.00 98.69 293 ILE A O 1
ATOM 2287 N N . ASP A 1 294 ? 8.773 -5.947 -13.776 1.00 98.50 294 ASP A N 1
ATOM 2288 C CA . ASP A 1 294 ? 8.552 -7.007 -12.796 1.00 98.50 294 ASP A CA 1
ATOM 2289 C C . ASP A 1 294 ? 9.453 -8.207 -13.081 1.00 98.50 294 ASP A C 1
ATOM 2291 O O . ASP A 1 294 ? 9.378 -8.821 -14.147 1.00 98.50 294 ASP A O 1
ATOM 2295 N N . SER A 1 295 ? 10.296 -8.565 -12.109 1.00 97.94 295 SER A N 1
ATOM 2296 C CA . SER A 1 295 ? 11.095 -9.794 -12.170 1.00 97.94 295 SER A CA 1
ATOM 2297 C C . SER A 1 295 ? 10.253 -11.065 -12.073 1.00 97.94 295 SER A C 1
ATOM 2299 O O . SER A 1 295 ? 10.738 -12.139 -12.422 1.00 97.94 295 SER A O 1
ATOM 2301 N N . GLY A 1 296 ? 9.017 -10.967 -11.573 1.00 96.81 296 GLY A N 1
ATOM 2302 C CA . GLY A 1 296 ? 8.153 -12.114 -11.306 1.00 96.81 296 GLY A CA 1
ATOM 2303 C C . GLY A 1 296 ? 8.603 -12.924 -10.092 1.00 96.81 296 GLY A C 1
ATOM 2304 O O . GLY A 1 296 ? 8.107 -14.028 -9.878 1.00 96.81 296 GLY A O 1
ATOM 2305 N N . LEU A 1 297 ? 9.542 -12.393 -9.301 1.00 96.44 297 LEU A N 1
ATOM 2306 C CA . LEU A 1 297 ? 10.134 -13.056 -8.145 1.00 96.44 297 LEU A CA 1
ATOM 2307 C C . LEU A 1 297 ? 9.810 -12.310 -6.844 1.00 96.44 297 LEU A C 1
ATOM 2309 O O . LEU A 1 297 ? 9.622 -11.088 -6.818 1.00 96.44 297 LEU A O 1
ATOM 2313 N N . ALA A 1 298 ? 9.772 -13.056 -5.744 1.00 95.12 298 ALA A N 1
ATOM 2314 C CA . ALA A 1 298 ? 9.704 -12.528 -4.385 1.00 95.12 298 ALA A CA 1
ATOM 2315 C C . ALA A 1 298 ? 10.392 -13.485 -3.403 1.00 95.12 298 ALA A C 1
ATOM 2317 O O . ALA A 1 298 ? 10.427 -14.692 -3.634 1.00 95.12 298 ALA A O 1
ATOM 2318 N N . ARG A 1 299 ? 10.913 -12.960 -2.287 1.00 92.38 299 ARG A N 1
ATOM 2319 C CA . ARG A 1 299 ? 11.271 -13.792 -1.129 1.00 92.38 299 ARG A CA 1
ATOM 2320 C C . ARG A 1 299 ? 10.016 -14.075 -0.313 1.00 92.38 299 ARG A C 1
ATOM 2322 O O . ARG A 1 299 ? 9.401 -13.139 0.193 1.00 92.38 299 ARG A O 1
ATOM 2329 N N . ILE A 1 300 ? 9.651 -15.347 -0.188 1.00 87.94 300 ILE A N 1
ATOM 2330 C CA . ILE A 1 300 ? 8.457 -15.796 0.529 1.00 87.94 300 ILE A CA 1
ATOM 2331 C C . ILE A 1 300 ? 8.880 -16.681 1.702 1.00 87.94 300 ILE A C 1
ATOM 2333 O O . ILE A 1 300 ? 9.745 -17.546 1.560 1.00 87.94 300 ILE A O 1
ATOM 2337 N N . ALA A 1 301 ? 8.286 -16.443 2.872 1.00 85.06 301 ALA A N 1
ATOM 2338 C CA . ALA A 1 301 ? 8.482 -17.293 4.037 1.00 85.06 301 ALA A CA 1
ATOM 2339 C C . ALA A 1 301 ? 7.746 -18.626 3.843 1.00 85.06 301 ALA A C 1
ATOM 2341 O O . ALA A 1 301 ? 6.560 -18.662 3.496 1.00 85.06 301 ALA A O 1
ATOM 2342 N N . ARG A 1 302 ? 8.466 -19.724 4.059 1.00 85.69 302 ARG A N 1
ATOM 2343 C CA . ARG A 1 302 ? 7.961 -21.095 4.018 1.00 85.69 302 ARG A CA 1
ATOM 2344 C C . ARG A 1 302 ? 8.359 -21.801 5.299 1.00 85.69 302 ARG A C 1
ATOM 2346 O O . ARG A 1 302 ? 9.516 -21.729 5.706 1.00 85.69 302 ARG A O 1
ATOM 2353 N N . TYR A 1 303 ? 7.409 -22.511 5.888 1.00 84.88 303 TYR A N 1
ATOM 2354 C CA . TYR A 1 303 ? 7.692 -23.417 6.987 1.00 84.88 303 TYR A CA 1
ATOM 2355 C C . TYR A 1 303 ? 8.184 -24.748 6.416 1.00 84.88 303 TYR A C 1
ATOM 2357 O O . TYR A 1 303 ? 7.486 -25.367 5.611 1.00 84.88 303 TYR A O 1
ATOM 2365 N N . ASP A 1 304 ? 9.381 -25.178 6.810 1.00 84.25 304 ASP A N 1
ATOM 2366 C CA . ASP A 1 304 ? 9.872 -26.526 6.527 1.00 84.25 304 ASP A CA 1
ATOM 2367 C C . ASP A 1 304 ? 9.427 -27.454 7.672 1.00 84.25 304 ASP A C 1
ATOM 2369 O O . ASP A 1 304 ? 10.009 -27.387 8.761 1.00 84.25 304 ASP A O 1
ATOM 2373 N N . PRO A 1 305 ? 8.423 -28.331 7.466 1.00 86.44 305 PRO A N 1
ATOM 2374 C CA . PRO A 1 305 ? 7.895 -29.181 8.531 1.00 86.44 305 PRO A CA 1
ATOM 2375 C C . PRO A 1 305 ? 8.879 -30.264 8.976 1.00 86.44 305 PRO A C 1
ATOM 2377 O O . PRO A 1 305 ? 8.783 -30.744 10.102 1.00 86.44 305 PRO A O 1
ATOM 2380 N N . ASN A 1 306 ? 9.839 -30.642 8.127 1.00 87.38 306 ASN A N 1
ATOM 2381 C CA . ASN A 1 306 ? 10.830 -31.658 8.472 1.00 87.38 306 ASN A CA 1
ATOM 2382 C C . ASN A 1 306 ? 11.921 -31.079 9.375 1.00 87.38 306 ASN A C 1
ATOM 2384 O O . ASN A 1 306 ? 12.453 -31.776 10.235 1.00 87.38 306 ASN A O 1
ATOM 2388 N N . ARG A 1 307 ? 12.268 -29.804 9.165 1.00 86.88 307 ARG A N 1
ATOM 2389 C CA . ARG A 1 307 ? 13.283 -29.097 9.959 1.00 86.88 307 ARG A CA 1
ATOM 2390 C C . ARG A 1 307 ? 12.698 -28.295 11.118 1.00 86.88 307 ARG A C 1
ATOM 2392 O O . ARG A 1 307 ? 13.443 -27.917 12.016 1.00 86.88 307 ARG A O 1
ATOM 2399 N N . GLY A 1 308 ? 11.396 -28.022 11.095 1.00 88.69 308 GLY A N 1
ATOM 2400 C CA . GLY A 1 308 ? 10.713 -27.203 12.090 1.00 88.69 308 GLY A CA 1
ATOM 2401 C C . GLY A 1 308 ? 11.145 -25.735 12.083 1.00 88.69 308 GLY A C 1
ATOM 2402 O O . GLY A 1 308 ? 11.075 -25.088 13.125 1.00 88.69 308 GLY A O 1
ATOM 2403 N N . ILE A 1 309 ? 11.618 -25.215 10.944 1.00 89.56 309 ILE A N 1
ATOM 2404 C CA . ILE A 1 309 ? 12.133 -23.843 10.817 1.00 89.56 309 ILE A CA 1
ATOM 2405 C C . ILE A 1 309 ? 11.459 -23.091 9.671 1.00 89.56 309 ILE A C 1
ATOM 2407 O O . ILE A 1 309 ? 11.154 -23.663 8.623 1.00 89.56 309 ILE A O 1
ATOM 2411 N N . ASP A 1 310 ? 11.306 -21.783 9.852 1.00 86.06 310 ASP A N 1
ATOM 2412 C CA . ASP A 1 310 ? 10.930 -20.875 8.775 1.00 86.06 310 ASP A CA 1
ATOM 2413 C C . ASP A 1 310 ? 12.146 -20.561 7.898 1.00 86.06 310 ASP A C 1
ATOM 2415 O O . ASP A 1 310 ? 13.222 -20.211 8.388 1.00 86.06 310 ASP A O 1
ATOM 2419 N N . THR A 1 311 ? 11.973 -20.666 6.584 1.00 87.19 311 THR A N 1
ATOM 2420 C CA . THR A 1 311 ? 12.993 -20.351 5.580 1.00 87.19 311 THR A CA 1
ATOM 2421 C C . THR A 1 311 ? 12.442 -19.345 4.576 1.00 87.19 311 THR A C 1
ATOM 2423 O O . THR A 1 311 ? 11.289 -19.430 4.161 1.00 87.19 311 THR A O 1
ATOM 2426 N N . LEU A 1 312 ? 13.271 -18.387 4.157 1.00 87.50 312 LEU A N 1
ATOM 2427 C CA . LEU A 1 312 ? 12.940 -17.453 3.080 1.00 87.50 312 LEU A CA 1
ATOM 2428 C C . LEU A 1 312 ? 13.464 -17.992 1.751 1.00 87.50 312 LEU A C 1
ATOM 2430 O O . LEU A 1 312 ? 14.676 -18.040 1.534 1.00 87.50 312 LEU A O 1
ATOM 2434 N N . LEU A 1 313 ? 12.554 -18.359 0.854 1.00 90.12 313 LEU A N 1
ATOM 2435 C CA . LEU A 1 313 ? 12.887 -18.850 -0.480 1.00 90.12 313 LEU A CA 1
ATOM 2436 C C . LEU A 1 313 ? 12.543 -17.798 -1.531 1.00 90.12 313 LEU A C 1
ATOM 2438 O O . LEU A 1 313 ? 11.549 -17.086 -1.407 1.00 90.12 313 LEU A O 1
ATOM 2442 N N . VAL A 1 314 ? 13.380 -17.684 -2.563 1.00 92.94 314 VAL A N 1
ATOM 2443 C CA . VAL A 1 314 ? 13.045 -16.889 -3.748 1.00 92.94 314 VAL A CA 1
ATOM 2444 C C . VAL A 1 314 ? 12.159 -17.745 -4.641 1.00 92.94 314 VAL A C 1
ATOM 2446 O O . VAL A 1 314 ? 12.593 -18.784 -5.134 1.00 92.94 314 VAL A O 1
ATOM 2449 N N . GLU A 1 315 ? 10.928 -17.301 -4.850 1.00 93.69 315 GLU A N 1
ATOM 2450 C CA . GLU A 1 315 ? 9.908 -18.020 -5.608 1.00 93.69 315 GLU A CA 1
ATOM 2451 C C . GLU A 1 315 ? 9.233 -17.101 -6.628 1.00 93.69 315 GLU A C 1
ATOM 2453 O O . GLU A 1 315 ? 9.357 -15.872 -6.564 1.00 93.69 315 GLU A O 1
ATOM 2458 N N . ARG A 1 316 ? 8.508 -17.709 -7.575 1.00 94.56 316 ARG A N 1
ATOM 2459 C CA . ARG A 1 316 ? 7.636 -16.972 -8.492 1.00 94.56 316 ARG A CA 1
ATOM 2460 C C . ARG A 1 316 ? 6.442 -16.403 -7.739 1.00 94.56 316 ARG A C 1
ATOM 2462 O O . ARG A 1 316 ? 5.894 -17.051 -6.848 1.00 94.56 316 ARG A O 1
ATOM 2469 N N . VAL A 1 317 ? 6.031 -15.201 -8.117 1.00 94.06 317 VAL A N 1
ATOM 2470 C CA . VAL A 1 317 ? 4.827 -14.580 -7.560 1.00 94.06 317 VAL A CA 1
ATOM 2471 C C . VAL A 1 317 ? 3.560 -15.222 -8.114 1.00 94.06 317 VAL A C 1
ATOM 2473 O O . VAL A 1 317 ? 3.553 -15.781 -9.210 1.00 94.06 317 VAL A O 1
A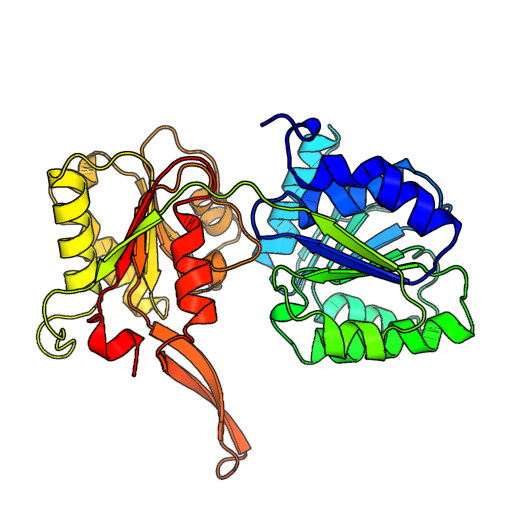TOM 2476 N N . SER A 1 318 ? 2.472 -15.118 -7.353 1.00 91.44 318 SER A N 1
ATOM 2477 C CA . SER A 1 318 ? 1.146 -15.509 -7.832 1.00 91.44 318 SER A CA 1
ATOM 2478 C C . SER A 1 318 ? 0.680 -14.596 -8.977 1.00 91.44 318 SER A C 1
ATOM 2480 O O . SER A 1 318 ? 1.165 -13.469 -9.117 1.00 91.44 318 SER A O 1
ATOM 2482 N N . ARG A 1 319 ? -0.313 -15.040 -9.761 1.00 91.00 319 ARG A N 1
ATOM 2483 C CA . ARG A 1 319 ? -0.957 -14.181 -10.774 1.00 91.00 319 ARG A CA 1
ATOM 2484 C C . ARG A 1 319 ? -1.565 -12.930 -10.148 1.00 91.00 319 ARG A C 1
ATOM 2486 O O . ARG A 1 319 ? -1.294 -11.833 -10.615 1.00 91.00 319 ARG A O 1
ATOM 2493 N N . ALA A 1 320 ? -2.264 -13.094 -9.024 1.00 86.00 320 ALA A N 1
ATOM 2494 C CA . ALA A 1 320 ? -2.847 -11.982 -8.280 1.00 86.00 320 ALA A CA 1
ATOM 2495 C C . ALA A 1 320 ? -1.789 -10.940 -7.872 1.00 86.00 320 ALA A C 1
ATOM 2497 O O . ALA A 1 320 ? -1.993 -9.746 -8.075 1.00 86.00 320 ALA A O 1
ATOM 2498 N N . SER A 1 321 ? -0.629 -11.380 -7.374 1.00 89.31 321 SER A N 1
ATOM 2499 C CA . SER A 1 321 ? 0.496 -10.487 -7.062 1.00 89.31 321 SER A CA 1
ATOM 2500 C C . SER A 1 321 ? 1.046 -9.788 -8.307 1.00 89.31 321 SER A C 1
ATOM 2502 O O . SER A 1 321 ? 1.275 -8.580 -8.279 1.00 89.31 321 SER A O 1
ATOM 2504 N N . ALA A 1 322 ? 1.235 -10.509 -9.417 1.00 93.31 322 ALA A N 1
ATOM 2505 C CA . ALA A 1 322 ? 1.692 -9.912 -10.674 1.00 93.31 322 ALA A CA 1
ATOM 2506 C C . ALA A 1 322 ? 0.712 -8.843 -11.194 1.00 93.31 322 ALA A C 1
ATOM 2508 O O . ALA A 1 322 ? 1.135 -7.797 -11.693 1.00 93.31 322 ALA A O 1
ATOM 2509 N N . ASP A 1 323 ? -0.592 -9.059 -11.037 1.00 90.62 323 ASP A N 1
ATOM 2510 C CA . ASP A 1 323 ? -1.628 -8.111 -11.452 1.00 90.62 323 ASP A CA 1
ATOM 2511 C C . ASP A 1 323 ? -1.675 -6.884 -10.530 1.00 90.62 323 ASP A C 1
ATOM 2513 O O . ASP A 1 323 ? -1.753 -5.753 -11.014 1.00 90.62 323 ASP A O 1
ATOM 2517 N N . GLN A 1 324 ? -1.495 -7.060 -9.215 1.00 88.62 324 GLN A N 1
ATOM 2518 C CA . GLN A 1 324 ? -1.334 -5.940 -8.277 1.00 88.62 324 GLN A CA 1
ATOM 2519 C C . GLN A 1 324 ? -0.097 -5.090 -8.600 1.00 88.62 324 GLN A C 1
ATOM 2521 O O . GLN A 1 324 ? -0.174 -3.857 -8.596 1.00 88.62 324 GLN A O 1
ATOM 2526 N N . ARG A 1 325 ? 1.032 -5.731 -8.934 1.00 94.31 325 ARG A N 1
ATOM 2527 C CA . ARG A 1 325 ? 2.260 -5.055 -9.389 1.00 94.31 325 ARG A CA 1
ATOM 2528 C C . ARG A 1 325 ? 2.046 -4.314 -10.703 1.00 94.31 325 ARG A C 1
ATOM 2530 O O . ARG A 1 325 ? 2.488 -3.178 -10.836 1.00 94.31 325 ARG A O 1
ATOM 2537 N N . THR A 1 326 ? 1.320 -4.916 -11.640 1.00 94.12 326 THR A N 1
ATOM 2538 C CA . THR A 1 326 ? 0.948 -4.301 -12.925 1.00 94.12 326 THR A CA 1
ATOM 2539 C C . THR A 1 326 ? 0.100 -3.045 -12.702 1.00 94.12 326 THR A C 1
ATOM 2541 O O . THR A 1 326 ? 0.414 -1.980 -13.233 1.00 94.12 326 THR A O 1
ATOM 2544 N N . GLY A 1 327 ? -0.913 -3.128 -11.833 1.00 90.38 327 GLY A N 1
ATOM 2545 C CA . GLY A 1 327 ? -1.813 -2.018 -11.508 1.00 90.38 327 GLY A CA 1
ATOM 2546 C C . GLY A 1 327 ? -1.118 -0.790 -10.910 1.00 90.38 327 GLY A C 1
ATOM 2547 O O . GLY A 1 327 ? -1.683 0.302 -10.918 1.00 90.38 327 GLY A O 1
ATOM 2548 N N . ARG A 1 328 ? 0.134 -0.916 -10.446 1.00 92.19 328 ARG A N 1
ATOM 2549 C CA . ARG A 1 328 ? 0.946 0.221 -9.980 1.00 92.19 328 ARG A CA 1
ATOM 2550 C C . ARG A 1 328 ? 1.192 1.265 -11.063 1.00 92.19 328 ARG A C 1
ATOM 2552 O O . ARG A 1 328 ? 1.263 2.439 -10.718 1.00 92.19 328 ARG A O 1
ATOM 2559 N N . ALA A 1 329 ? 1.291 0.851 -12.326 1.00 93.19 329 ALA A N 1
ATOM 2560 C CA . ALA A 1 329 ? 1.484 1.749 -13.464 1.00 93.19 329 ALA A CA 1
ATOM 2561 C C . ALA A 1 329 ? 0.206 2.498 -13.878 1.00 93.19 329 ALA A C 1
ATOM 2563 O O . ALA A 1 329 ? 0.301 3.504 -14.569 1.00 93.19 329 ALA A O 1
ATOM 2564 N N . GLY A 1 330 ? -0.975 2.019 -13.468 1.00 89.44 330 GLY A N 1
ATOM 2565 C CA . GLY A 1 330 ? -2.278 2.534 -13.906 1.00 89.44 330 GLY A CA 1
ATOM 2566 C C . GLY A 1 330 ? -2.992 3.417 -12.883 1.00 89.44 330 GLY A C 1
ATOM 2567 O O . GLY A 1 330 ? -4.193 3.646 -13.006 1.00 89.44 330 GLY A O 1
ATOM 2568 N N . ARG A 1 331 ? -2.307 3.877 -11.827 1.00 84.75 331 ARG A N 1
ATOM 2569 C CA . ARG A 1 331 ? -2.961 4.611 -10.725 1.00 84.75 331 ARG A CA 1
ATOM 2570 C C . ARG A 1 331 ? -3.267 6.070 -11.041 1.00 84.75 331 ARG A C 1
ATOM 2572 O O . ARG A 1 331 ? -4.268 6.593 -10.566 1.00 84.75 331 ARG A O 1
ATOM 2579 N N . THR A 1 332 ? -2.393 6.741 -11.783 1.00 82.19 332 THR A N 1
ATOM 2580 C CA . THR A 1 332 ? -2.490 8.190 -12.034 1.00 82.19 332 THR A CA 1
ATOM 2581 C C . THR A 1 332 ? -2.768 8.524 -13.494 1.00 82.19 332 THR A C 1
ATOM 2583 O O . THR A 1 332 ? -3.387 9.547 -13.773 1.00 82.19 332 THR A O 1
ATOM 2586 N N . ALA A 1 333 ? -2.310 7.677 -14.413 1.00 88.25 333 ALA A N 1
ATOM 2587 C CA . ALA A 1 333 ? -2.440 7.828 -15.856 1.00 88.25 333 ALA A CA 1
ATOM 2588 C C . ALA A 1 333 ? -2.251 6.455 -16.529 1.00 88.25 333 ALA A C 1
ATOM 2590 O O . ALA A 1 333 ? -1.828 5.514 -15.852 1.00 88.25 333 ALA A O 1
ATOM 2591 N N . PRO A 1 334 ? -2.522 6.323 -17.843 1.00 93.69 334 PRO A N 1
ATOM 2592 C CA . PRO A 1 334 ? -2.157 5.125 -18.590 1.00 93.69 334 PRO A CA 1
ATOM 2593 C C . PRO A 1 334 ? -0.661 4.819 -18.470 1.00 93.69 334 PRO A C 1
ATOM 2595 O O . PRO A 1 334 ? 0.180 5.733 -18.479 1.00 93.69 334 PRO A O 1
ATOM 2598 N N . GLY A 1 335 ? -0.347 3.531 -18.369 1.00 95.44 335 GLY A N 1
ATOM 2599 C CA . GLY A 1 335 ? 1.000 3.056 -18.083 1.00 95.44 335 GLY A CA 1
ATOM 2600 C C . GLY A 1 335 ? 1.357 1.761 -18.800 1.00 95.44 335 GLY A C 1
ATOM 2601 O O . GLY A 1 335 ? 0.587 1.222 -19.588 1.00 95.44 335 GLY A O 1
ATOM 2602 N N . THR A 1 336 ? 2.550 1.254 -18.516 1.00 97.38 336 THR A N 1
ATOM 2603 C CA . THR A 1 336 ? 3.099 0.026 -19.101 1.00 97.38 336 THR A CA 1
ATOM 2604 C C . THR A 1 336 ? 3.664 -0.876 -18.012 1.00 97.38 336 THR A C 1
ATOM 2606 O O . THR A 1 336 ? 4.179 -0.411 -16.991 1.00 97.38 336 THR A O 1
ATOM 2609 N N . CYS A 1 337 ? 3.584 -2.184 -18.225 1.00 98.06 337 CYS A N 1
ATOM 2610 C CA . CYS A 1 337 ? 4.204 -3.183 -17.368 1.00 98.06 337 CYS A CA 1
ATOM 2611 C C . CYS A 1 337 ? 5.060 -4.128 -18.210 1.00 98.06 337 CYS A C 1
ATOM 2613 O O . CYS A 1 337 ? 4.568 -4.768 -19.133 1.00 98.06 337 CYS A O 1
ATOM 2615 N N . HIS A 1 338 ? 6.342 -4.228 -17.883 1.00 98.19 338 HIS A N 1
ATOM 2616 C CA . HIS A 1 338 ? 7.306 -5.114 -18.515 1.00 98.19 338 HIS A CA 1
ATOM 2617 C C . HIS A 1 338 ? 7.566 -6.306 -17.596 1.00 98.19 338 HIS A C 1
ATOM 2619 O O . HIS A 1 338 ? 8.251 -6.193 -16.579 1.00 98.19 338 HIS A O 1
ATOM 2625 N N . ARG A 1 339 ? 7.007 -7.457 -17.956 1.00 98.31 339 ARG A N 1
ATOM 2626 C CA . ARG A 1 339 ? 7.158 -8.718 -17.231 1.00 98.31 339 ARG A CA 1
ATOM 2627 C C . ARG A 1 339 ? 8.391 -9.445 -17.763 1.00 98.31 339 ARG A C 1
ATOM 2629 O O . ARG A 1 339 ? 8.454 -9.774 -18.946 1.00 98.31 339 ARG A O 1
ATOM 2636 N N . LEU A 1 340 ? 9.373 -9.722 -16.903 1.00 98.12 340 LEU A N 1
ATOM 2637 C CA . LEU A 1 340 ? 10.638 -10.382 -17.276 1.00 98.12 340 LEU A CA 1
ATOM 2638 C C . LEU A 1 340 ? 10.503 -11.908 -17.464 1.00 98.12 340 LEU A C 1
ATOM 2640 O O . LEU A 1 340 ? 11.474 -12.654 -17.345 1.00 98.12 340 LEU A O 1
ATOM 2644 N N . TRP A 1 341 ? 9.294 -12.375 -17.767 1.00 97.62 341 TRP A N 1
ATOM 2645 C CA . TRP A 1 341 ? 8.957 -13.758 -18.084 1.00 97.62 341 TRP A CA 1
ATOM 2646 C C . TRP A 1 341 ? 8.022 -13.797 -19.296 1.00 97.62 341 TRP A C 1
ATOM 2648 O O . TRP A 1 341 ? 7.437 -12.783 -19.687 1.00 97.62 341 TRP A O 1
ATOM 2658 N N . THR A 1 342 ? 7.910 -14.965 -19.919 1.00 97.50 342 THR A N 1
ATOM 2659 C CA . THR A 1 342 ? 7.070 -15.152 -21.111 1.00 97.50 342 THR A CA 1
ATOM 2660 C C . THR A 1 342 ? 5.587 -15.252 -20.762 1.00 97.50 342 THR A C 1
ATOM 2662 O O . THR A 1 342 ? 5.220 -15.644 -19.657 1.00 97.50 342 THR A O 1
ATOM 2665 N N . GLU A 1 343 ? 4.709 -14.983 -21.725 1.00 96.44 343 GLU A N 1
ATOM 2666 C CA . GLU A 1 343 ? 3.266 -15.185 -21.544 1.00 96.44 343 GLU A CA 1
ATOM 2667 C C . GLU A 1 343 ? 2.924 -16.650 -21.215 1.00 96.44 343 GLU A C 1
ATOM 2669 O O . GLU A 1 343 ? 2.105 -16.923 -20.340 1.00 96.44 343 GLU A O 1
ATOM 2674 N N . GLN A 1 344 ? 3.635 -17.607 -21.823 1.00 94.69 344 GLN A N 1
ATOM 2675 C CA . GLN A 1 344 ? 3.493 -19.033 -21.510 1.00 94.69 344 GLN A CA 1
ATOM 2676 C C . GLN A 1 344 ? 3.798 -19.333 -20.038 1.00 94.69 344 GLN A C 1
ATOM 2678 O O . GLN A 1 344 ? 3.070 -20.084 -19.400 1.00 94.69 344 GLN A O 1
ATOM 2683 N N . GLU A 1 345 ? 4.844 -18.720 -19.476 1.00 93.81 345 GLU A N 1
ATOM 2684 C CA . GLU A 1 345 ? 5.169 -18.854 -18.052 1.00 93.81 345 GLU A CA 1
ATOM 2685 C C . GLU A 1 345 ? 4.144 -18.186 -17.132 1.00 93.81 345 GLU A C 1
ATOM 2687 O O . GLU A 1 345 ? 4.099 -18.532 -15.956 1.00 93.81 345 GLU A O 1
ATOM 2692 N N . HIS A 1 346 ? 3.357 -17.232 -17.636 1.00 94.00 346 HIS A N 1
ATOM 2693 C CA . HIS A 1 346 ? 2.304 -16.576 -16.865 1.00 94.00 346 HIS A CA 1
ATOM 2694 C C . HIS A 1 346 ? 1.027 -17.420 -16.772 1.00 94.00 346 HIS A C 1
ATOM 2696 O O . HIS A 1 346 ? 0.362 -17.419 -15.736 1.00 94.00 346 HIS A O 1
ATOM 2702 N N . VAL A 1 347 ? 0.680 -18.103 -17.869 1.00 89.56 347 VAL A N 1
ATOM 2703 C CA . VAL A 1 347 ? -0.529 -18.936 -18.003 1.00 89.56 347 VAL A CA 1
ATOM 2704 C C . VAL A 1 347 ? -0.309 -20.375 -17.517 1.00 89.56 347 VAL A C 1
ATOM 2706 O O . VAL A 1 347 ? -1.285 -21.068 -17.215 1.00 89.56 347 VAL A O 1
ATOM 2709 N N . ALA A 1 348 ? 0.946 -20.812 -17.393 1.00 79.62 348 ALA A N 1
ATOM 2710 C CA . ALA A 1 348 ? 1.313 -21.992 -16.607 1.00 79.62 348 ALA A CA 1
ATOM 2711 C C . ALA A 1 348 ? 1.039 -21.763 -15.110 1.00 79.62 348 ALA A C 1
ATOM 2713 O O . ALA A 1 348 ? 0.793 -22.768 -14.414 1.00 79.62 348 ALA A O 1
#

Nearest PDB structures (foldseek):
  8po7-assembly1_A-2  TM=9.074E-01  e=1.221E-32  Escherichia coli K-12
  6zww-assembly2_C  TM=8.353E-01  e=2.679E-33  Escherichia coli
  8po8-assembly1_A  TM=9.032E-01  e=1.154E-31  Escherichia coli K-12
  6qic-assembly2_B  TM=8.466E-01  e=9.753E-32  Thermochaetoides thermophila DSM 1495
  8po6-assembly1_A  TM=9.132E-01  e=9.761E-29  Escherichia coli K-12

Secondary structure (DSSP, 8-state):
--GGGSGGGGGHHHHHHHHHH-SEEEEE--TTSSHHHHHHHHHHHH-TTTTSEEEEE-S-HHHHHHHHHHHHHHTT--TTSSEEEEETTEEE--TT-SEEEE-HHHHHHHHHH-TT-TTEEEEEETTGGG--HHHHHHHHHHHHHTTT-TT-EEEEEESSS--HHHHHHH-S-EEEE----PPPEEEEE-SS---TTTS-HHHHHHHHHHHHHHTT--SEEEEE-SSHHHHHHHHHHHHTSGGGGGEEEEEE-TTS-HHHHHHHHS--SSEEEEEE-GGGTSS---TTEEEEEE-SEEEEEEEETTTTEEEEEEEEPPHHHHHHHHHGGGSSS-EEEEESS-HHHHH-

Mean predicted aligned error: 5.46 Å